Protein AF-A0A7C2V3N0-F1 (afdb_monomer)

Sequence (203 aa):
MISRYAIVIVVLAVAFAMTYAVQPQPVLYSVNMTVYPDGSVLVSQVWYVVSQRAFLTLNGSTSSSLVVVYGYNGTKPAQPLPFNYTTGGVSVDSEGYIKVGVLYSSNAMTSKYGEVWSVYWDFSAPVRVTLPSSAQLTSWSSTPVSISTVNGSVVVSMPAGANSLNYTIPQAPGYVIGTVYPAATAFVNGRAVSKGASFNLTL

pLDDT: mean 86.04, std 15.18, range [46.0, 98.56]

Mean predicted aligned error: 11.38 Å

Solvent-accessible surface area (backbone atoms only — not comparable to full-atom values): 11510 Å² total; per-residue (Å²): 131,85,53,75,66,58,57,53,52,52,53,50,51,52,58,57,62,66,71,74,77,74,75,71,74,63,41,67,64,40,37,40,37,40,37,43,89,88,45,42,29,44,37,41,37,34,30,40,35,85,45,58,63,46,73,47,79,34,80,51,43,46,93,84,38,55,76,49,46,27,29,50,47,100,92,52,77,75,38,82,40,61,67,49,82,48,82,46,29,36,43,34,42,35,87,82,31,48,33,37,38,38,39,33,35,25,62,72,33,36,52,74,59,92,72,40,35,38,40,49,52,61,39,92,26,43,34,37,38,33,44,27,69,67,35,44,82,74,49,62,75,62,83,59,79,43,77,49,74,55,94,62,15,39,35,39,31,35,62,53,40,77,43,37,42,30,31,34,63,79,75,75,85,68,74,55,81,49,70,53,79,67,97,58,88,44,64,61,96,87,38,78,52,60,87,69,47,72,55,84,53,86,122

Radius of gyration: 28.33 Å; Cα contacts (8 Å, |Δi|>4): 425; chains: 1; bounding box: 84×52×86 Å

Structure (mmCIF, N/CA/C/O backbone):
data_AF-A0A7C2V3N0-F1
#
_entry.id   AF-A0A7C2V3N0-F1
#
loop_
_atom_site.group_PDB
_atom_site.id
_atom_site.type_symbol
_atom_site.label_atom_id
_atom_site.label_alt_id
_atom_site.label_comp_id
_atom_site.label_asym_id
_atom_site.label_entity_id
_atom_site.label_seq_id
_atom_site.pdbx_PDB_ins_code
_atom_site.Cartn_x
_atom_site.Cartn_y
_atom_site.Cartn_z
_atom_site.occupancy
_atom_site.B_iso_or_equiv
_atom_site.auth_seq_id
_atom_site.auth_comp_id
_atom_site.auth_asym_id
_atom_site.auth_atom_id
_atom_site.pdbx_PDB_model_num
ATOM 1 N N . MET A 1 1 ? 31.586 -34.225 -45.665 1.00 57.00 1 MET A N 1
ATOM 2 C CA . MET A 1 1 ? 32.491 -33.219 -45.068 1.00 57.00 1 MET A CA 1
ATOM 3 C C . MET A 1 1 ? 31.677 -31.971 -44.779 1.00 57.00 1 MET A C 1
ATOM 5 O O . MET A 1 1 ? 31.269 -31.304 -45.719 1.00 57.00 1 MET A O 1
ATOM 9 N N . ILE A 1 2 ? 31.370 -31.688 -43.512 1.00 56.81 2 ILE A N 1
ATOM 10 C CA . ILE A 1 2 ? 30.745 -30.410 -43.150 1.00 56.81 2 ILE A CA 1
ATOM 11 C C . ILE A 1 2 ? 31.807 -29.328 -43.371 1.00 56.81 2 ILE A C 1
ATOM 13 O O . ILE A 1 2 ? 32.902 -29.404 -42.815 1.00 56.81 2 ILE A O 1
ATOM 17 N N . SER A 1 3 ? 31.508 -28.375 -44.253 1.00 71.69 3 SER A N 1
ATOM 18 C CA . SER A 1 3 ? 32.374 -27.232 -44.543 1.00 71.69 3 SER A CA 1
ATOM 19 C C . SER A 1 3 ? 32.689 -26.483 -43.245 1.00 71.69 3 SER A C 1
ATOM 21 O O . SER A 1 3 ? 31.781 -26.200 -42.465 1.00 71.69 3 SER A O 1
ATOM 23 N N . ARG A 1 4 ? 33.962 -26.135 -43.007 1.00 71.00 4 ARG A N 1
ATOM 24 C CA . ARG A 1 4 ? 34.394 -25.372 -41.815 1.00 71.00 4 ARG A CA 1
ATOM 25 C C . ARG A 1 4 ? 33.598 -24.069 -41.643 1.00 71.00 4 ARG A C 1
ATOM 27 O O . ARG A 1 4 ? 33.367 -23.635 -40.521 1.00 71.00 4 ARG A O 1
ATOM 34 N N . TYR A 1 5 ? 33.103 -23.508 -42.745 1.00 76.06 5 TYR A N 1
ATOM 35 C CA . TYR A 1 5 ? 32.249 -22.322 -42.763 1.00 76.06 5 TYR A CA 1
ATOM 36 C C . TYR A 1 5 ? 30.833 -22.578 -42.221 1.00 76.06 5 TYR A C 1
ATOM 38 O O . TYR A 1 5 ? 30.257 -21.694 -41.596 1.00 76.06 5 TYR A O 1
ATOM 46 N N . ALA A 1 6 ? 30.284 -23.788 -42.383 1.00 78.00 6 ALA A N 1
ATOM 47 C CA . ALA A 1 6 ? 28.955 -24.133 -41.875 1.00 78.00 6 ALA A CA 1
ATOM 48 C C . ALA A 1 6 ? 28.922 -24.181 -40.338 1.00 78.00 6 ALA A C 1
ATOM 50 O O . ALA A 1 6 ? 27.958 -23.730 -39.729 1.00 78.00 6 ALA A O 1
ATOM 51 N N . ILE A 1 7 ? 30.002 -24.655 -39.706 1.00 80.62 7 ILE A N 1
ATOM 52 C CA . ILE A 1 7 ? 30.128 -24.667 -38.240 1.00 80.62 7 ILE A CA 1
ATOM 53 C C . ILE A 1 7 ? 30.219 -23.235 -37.702 1.00 80.62 7 ILE A C 1
ATOM 55 O O . ILE A 1 7 ? 29.537 -22.904 -36.738 1.00 80.62 7 ILE A O 1
ATOM 59 N N . VAL A 1 8 ? 31.001 -22.367 -38.353 1.00 83.88 8 VAL A N 1
ATOM 60 C CA . VAL A 1 8 ? 31.133 -20.958 -37.945 1.00 83.88 8 VAL A CA 1
ATOM 61 C C . VAL A 1 8 ? 29.793 -20.227 -38.040 1.00 83.88 8 VAL A C 1
ATOM 63 O O . VAL A 1 8 ? 29.437 -19.515 -37.109 1.00 83.88 8 VAL A O 1
ATOM 66 N N . ILE A 1 9 ? 29.020 -20.443 -39.108 1.00 85.62 9 ILE A N 1
ATOM 67 C CA . ILE A 1 9 ? 27.702 -19.811 -39.284 1.00 85.62 9 ILE A CA 1
ATOM 68 C C . ILE A 1 9 ? 26.704 -20.290 -38.224 1.00 85.62 9 ILE A C 1
ATOM 70 O O . ILE A 1 9 ? 25.975 -19.472 -37.670 1.00 85.62 9 ILE A O 1
ATOM 74 N N . VAL A 1 10 ? 26.691 -21.586 -37.895 1.00 85.75 10 VAL A N 1
ATOM 75 C CA . VAL A 1 10 ? 25.813 -22.127 -36.842 1.00 85.75 10 VAL A CA 1
ATOM 76 C C . VAL A 1 10 ? 26.192 -21.567 -35.471 1.00 85.75 10 VAL A C 1
ATOM 78 O O . VAL A 1 10 ? 25.312 -21.146 -34.726 1.00 85.75 10 VAL A O 1
ATOM 81 N N . VAL A 1 11 ? 27.486 -21.485 -35.149 1.00 84.88 11 VAL A N 1
ATOM 82 C CA . VAL A 1 11 ? 27.953 -20.885 -33.888 1.00 84.88 11 VAL A CA 1
ATOM 83 C C . VAL A 1 11 ? 27.604 -19.396 -33.824 1.00 84.88 11 VAL A C 1
ATOM 85 O O . VAL A 1 11 ? 27.146 -18.933 -32.781 1.00 84.88 11 VAL A O 1
ATOM 88 N N . LEU A 1 12 ? 27.740 -18.655 -34.931 1.00 81.94 12 LEU A N 1
ATOM 89 C CA . LEU A 1 12 ? 27.354 -17.242 -34.989 1.00 81.94 12 LEU A CA 1
ATOM 90 C C . LEU A 1 12 ? 25.840 -17.058 -34.820 1.00 81.94 12 LEU A C 1
ATOM 92 O O . LEU A 1 12 ? 25.423 -16.180 -34.075 1.00 81.94 12 LEU A O 1
ATOM 96 N N . ALA A 1 13 ? 25.020 -17.895 -35.461 1.00 79.94 13 ALA A N 1
ATOM 97 C CA . ALA A 1 13 ? 23.563 -17.840 -35.353 1.00 79.94 13 ALA A CA 1
ATOM 98 C C . ALA A 1 13 ? 23.074 -18.182 -33.936 1.00 79.94 13 ALA A C 1
ATOM 100 O O . ALA A 1 13 ? 22.171 -17.524 -33.425 1.00 79.94 13 ALA A O 1
ATOM 101 N N . VAL A 1 14 ? 23.701 -19.162 -33.275 1.00 77.94 14 VAL A N 1
ATOM 102 C CA . VAL A 1 14 ? 23.407 -19.510 -31.876 1.00 77.94 14 VAL A CA 1
ATOM 103 C C . VAL A 1 14 ? 23.848 -18.388 -30.931 1.00 77.94 14 VAL A C 1
ATOM 105 O O . VAL A 1 14 ? 23.077 -18.003 -30.056 1.00 77.94 14 VAL A O 1
ATOM 108 N N . ALA A 1 15 ? 25.033 -17.805 -31.132 1.00 75.25 15 ALA A N 1
ATOM 109 C CA . ALA A 1 15 ? 25.502 -16.672 -30.333 1.00 75.25 15 ALA A CA 1
ATOM 110 C C . ALA A 1 15 ? 24.606 -15.433 -30.506 1.00 75.25 15 ALA A C 1
ATOM 112 O O . ALA A 1 15 ? 24.306 -14.753 -29.528 1.00 75.25 15 ALA A O 1
ATOM 113 N N . PHE A 1 16 ? 24.131 -15.173 -31.728 1.00 67.50 16 PHE A N 1
ATOM 114 C CA . PHE A 1 16 ? 23.209 -14.076 -32.018 1.00 67.50 16 PHE A CA 1
ATOM 115 C C . PHE A 1 16 ? 21.814 -14.343 -31.438 1.00 67.50 16 PHE A C 1
ATOM 117 O O . PHE A 1 16 ? 21.195 -13.432 -30.913 1.00 67.50 16 PHE A O 1
ATOM 124 N N . ALA A 1 17 ? 21.326 -15.588 -31.436 1.00 63.88 17 ALA A N 1
ATOM 125 C CA . ALA A 1 17 ? 20.049 -15.935 -30.807 1.00 63.88 17 ALA A CA 1
ATOM 126 C C . ALA A 1 17 ? 20.066 -15.775 -29.273 1.00 63.88 17 ALA A C 1
ATOM 128 O O . ALA A 1 17 ? 19.039 -15.446 -28.681 1.00 63.88 17 ALA A O 1
ATOM 129 N N . MET A 1 18 ? 21.223 -15.960 -28.624 1.00 59.50 18 MET A N 1
ATOM 130 C CA . MET A 1 18 ? 21.358 -15.802 -27.169 1.00 59.50 18 MET A CA 1
ATOM 131 C C . MET A 1 18 ? 21.350 -14.337 -26.697 1.00 59.50 18 MET A C 1
ATOM 133 O O . MET A 1 18 ? 21.086 -14.094 -25.520 1.00 59.50 18 MET A O 1
ATOM 137 N N . THR A 1 19 ? 21.593 -13.349 -27.568 1.00 53.28 19 THR A N 1
ATOM 138 C CA . THR A 1 19 ? 21.630 -11.926 -27.170 1.00 53.28 19 THR A CA 1
ATOM 139 C C . THR A 1 19 ? 20.262 -11.233 -27.174 1.00 53.28 19 THR A C 1
ATOM 141 O O . THR A 1 19 ? 20.147 -10.137 -26.629 1.00 53.28 19 THR A O 1
ATOM 144 N N . TYR A 1 20 ? 19.206 -11.853 -27.718 1.00 52.81 20 TYR A N 1
ATOM 145 C CA . TYR A 1 20 ? 17.882 -11.218 -27.863 1.00 52.81 20 TYR A CA 1
ATOM 146 C C . TYR A 1 20 ? 16.905 -11.418 -26.693 1.00 52.81 20 TYR A C 1
ATOM 148 O O . TYR A 1 20 ? 15.808 -10.863 -26.729 1.00 52.81 20 TYR A O 1
ATOM 156 N N . ALA A 1 21 ? 17.250 -12.184 -25.655 1.00 53.50 21 ALA A N 1
ATOM 157 C CA . ALA A 1 21 ? 16.238 -12.712 -24.730 1.00 53.50 21 ALA A CA 1
ATOM 158 C C . ALA A 1 21 ? 16.212 -12.107 -23.313 1.00 53.50 21 ALA A C 1
ATOM 160 O O . ALA A 1 21 ? 15.561 -12.674 -22.438 1.00 53.50 21 ALA A O 1
ATOM 161 N N . VAL A 1 22 ? 16.861 -10.967 -23.052 1.00 58.44 22 VAL A N 1
ATOM 162 C CA . VAL A 1 22 ? 16.760 -10.306 -21.735 1.00 58.44 22 VAL A CA 1
ATOM 163 C C . VAL A 1 22 ? 16.181 -8.907 -21.900 1.00 58.44 22 VAL A C 1
ATOM 165 O O . VAL A 1 22 ? 16.907 -7.927 -22.046 1.00 58.44 22 VAL A O 1
ATOM 168 N N . GLN A 1 23 ? 14.849 -8.804 -21.882 1.00 64.56 23 GLN A N 1
ATOM 169 C CA . GLN A 1 23 ? 14.214 -7.508 -21.650 1.00 64.56 23 GLN A CA 1
ATOM 170 C C . GLN A 1 23 ? 14.505 -7.072 -20.205 1.00 64.56 23 GLN A C 1
ATOM 172 O O . GLN A 1 23 ? 14.320 -7.885 -19.291 1.00 64.56 23 GLN A O 1
ATOM 177 N N . PRO A 1 24 ? 14.960 -5.826 -19.973 1.00 75.75 24 PRO A N 1
ATOM 178 C CA . PRO A 1 24 ? 15.163 -5.317 -18.623 1.00 75.75 24 PRO A CA 1
ATOM 179 C C . PRO A 1 24 ? 13.863 -5.425 -17.825 1.00 75.75 24 PRO A C 1
ATOM 181 O O . PRO A 1 24 ? 12.825 -4.915 -18.249 1.00 75.75 24 PRO A O 1
ATOM 184 N N . GLN A 1 25 ? 13.919 -6.109 -16.685 1.00 86.12 25 GLN A N 1
ATOM 185 C CA . GLN A 1 25 ? 12.754 -6.285 -15.827 1.00 86.12 25 GLN A CA 1
ATOM 186 C C . GLN A 1 25 ? 12.386 -4.955 -15.153 1.00 86.12 25 GLN A C 1
ATOM 188 O O . GLN A 1 25 ? 13.287 -4.225 -14.724 1.00 86.12 25 GLN A O 1
ATOM 193 N N . PRO A 1 26 ? 11.088 -4.632 -15.029 1.00 93.75 26 PRO A N 1
ATOM 194 C CA . PRO A 1 26 ? 10.642 -3.492 -14.241 1.00 93.75 26 PRO A CA 1
ATOM 195 C C . PRO A 1 26 ? 11.095 -3.611 -12.787 1.00 93.75 26 PRO A C 1
ATOM 197 O O . PRO A 1 26 ? 11.032 -4.687 -12.191 1.00 93.75 26 PRO A O 1
ATOM 200 N N . VAL A 1 27 ? 11.517 -2.495 -12.197 1.00 95.50 27 VAL A N 1
ATOM 201 C CA . VAL A 1 27 ? 11.976 -2.455 -10.802 1.00 95.50 27 VAL A CA 1
ATOM 202 C C . VAL A 1 27 ? 10.984 -1.658 -9.970 1.00 95.50 27 VAL A C 1
ATOM 204 O O . VAL A 1 27 ? 10.795 -0.463 -10.204 1.00 95.50 27 VAL A O 1
ATOM 207 N N . LEU A 1 28 ? 10.364 -2.309 -8.983 1.00 96.94 28 LEU A N 1
ATOM 208 C CA . LEU A 1 28 ? 9.522 -1.633 -8.000 1.00 96.94 28 LEU A CA 1
ATOM 209 C C . LEU A 1 28 ? 10.408 -0.781 -7.092 1.00 96.94 28 LEU A C 1
ATOM 211 O O . LEU A 1 28 ? 11.278 -1.303 -6.398 1.00 96.94 28 LEU A O 1
ATOM 215 N N . TYR A 1 29 ? 10.192 0.528 -7.106 1.00 94.94 29 TYR A N 1
ATOM 216 C CA . TYR A 1 29 ? 11.023 1.481 -6.379 1.00 94.94 29 TYR A CA 1
ATOM 217 C C . TYR A 1 29 ? 10.450 1.838 -5.007 1.00 94.94 29 TYR A C 1
ATOM 219 O O . TYR A 1 29 ? 11.180 1.877 -4.020 1.00 94.94 29 TYR A O 1
ATOM 227 N N . SER A 1 30 ? 9.148 2.112 -4.933 1.00 95.19 30 SER A N 1
ATOM 228 C CA . SER A 1 30 ? 8.502 2.523 -3.684 1.00 95.19 30 SER A CA 1
ATOM 229 C C . SER A 1 30 ? 7.034 2.136 -3.651 1.00 95.19 30 SER A C 1
ATOM 231 O O . SER A 1 30 ? 6.357 2.216 -4.682 1.00 95.19 30 SER A O 1
ATOM 233 N N . VAL A 1 31 ? 6.537 1.821 -2.455 1.00 98.25 31 VAL A N 1
ATOM 234 C CA . VAL A 1 31 ? 5.122 1.535 -2.207 1.00 98.25 31 VAL A CA 1
ATOM 235 C C . VAL A 1 31 ? 4.610 2.380 -1.049 1.00 98.25 31 VAL A C 1
ATOM 237 O O . VAL A 1 31 ? 5.168 2.354 0.047 1.00 98.25 31 VAL A O 1
ATOM 240 N N . ASN A 1 32 ? 3.505 3.081 -1.280 1.00 98.19 32 ASN A N 1
ATOM 241 C CA . ASN A 1 32 ? 2.727 3.728 -0.233 1.00 98.19 32 ASN A CA 1
ATOM 242 C C . ASN A 1 32 ? 1.353 3.064 -0.160 1.00 98.19 32 ASN A C 1
ATOM 244 O O . ASN A 1 32 ? 0.671 2.947 -1.176 1.00 98.19 32 ASN A O 1
ATOM 248 N N . MET A 1 33 ? 0.945 2.653 1.033 1.00 98.44 33 MET A N 1
ATOM 249 C CA . MET A 1 33 ? -0.373 2.091 1.304 1.00 98.44 33 MET A CA 1
ATOM 250 C C . MET A 1 33 ? -1.129 3.025 2.241 1.00 98.44 33 MET A C 1
ATOM 252 O O . MET A 1 33 ? -0.610 3.395 3.293 1.00 98.44 33 MET A O 1
ATOM 256 N N . THR A 1 34 ? -2.359 3.372 1.890 1.00 98.31 34 THR A N 1
ATOM 257 C CA . THR A 1 34 ? -3.285 4.088 2.769 1.00 98.31 34 THR A CA 1
ATOM 258 C C . THR A 1 34 ? -4.451 3.169 3.065 1.00 98.31 34 THR A C 1
ATOM 260 O O . THR A 1 34 ? -5.160 2.762 2.148 1.00 98.31 34 THR A O 1
ATOM 263 N N . VAL A 1 35 ? -4.627 2.826 4.334 1.00 98.06 35 VAL A N 1
ATOM 264 C CA . VAL A 1 35 ? -5.703 1.955 4.801 1.00 98.06 35 VAL A CA 1
ATOM 265 C C . VAL A 1 35 ? -6.844 2.825 5.317 1.00 98.06 35 VAL A C 1
ATOM 267 O O . VAL A 1 35 ? -6.616 3.754 6.094 1.00 98.06 35 VAL A O 1
ATOM 270 N N . TYR A 1 36 ? -8.067 2.531 4.887 1.00 96.62 36 TYR A N 1
ATOM 271 C CA . TYR A 1 36 ? -9.275 3.262 5.262 1.00 96.62 36 TYR A CA 1
ATOM 272 C C . TYR A 1 36 ? -10.076 2.529 6.354 1.00 96.62 36 TYR A C 1
ATOM 274 O O . TYR A 1 36 ? -9.887 1.329 6.568 1.00 96.62 36 TYR A O 1
ATOM 282 N N . PRO A 1 37 ? -10.972 3.234 7.080 1.00 94.19 37 PRO A N 1
ATOM 283 C CA . PRO A 1 37 ? -11.750 2.641 8.174 1.00 94.19 37 PRO A CA 1
ATOM 284 C C . PRO A 1 37 ? -12.652 1.465 7.775 1.00 94.19 37 PRO A C 1
ATOM 286 O O . PRO A 1 37 ? -13.012 0.656 8.628 1.00 94.19 37 PRO A O 1
ATOM 289 N N . ASP A 1 38 ? -13.033 1.384 6.501 1.00 92.94 38 ASP A N 1
ATOM 290 C CA . ASP A 1 38 ? -13.854 0.310 5.933 1.00 92.94 38 ASP A CA 1
ATOM 291 C C . ASP A 1 38 ? -13.039 -0.935 5.540 1.00 92.94 38 ASP A C 1
ATOM 293 O O . ASP A 1 38 ? -13.610 -1.929 5.093 1.00 92.94 38 ASP A O 1
ATOM 297 N N . GLY A 1 39 ? -11.716 -0.898 5.725 1.00 92.75 39 GLY A N 1
ATOM 298 C CA . GLY A 1 39 ? -10.794 -1.952 5.313 1.00 92.75 39 GLY A CA 1
ATOM 299 C C . GLY A 1 39 ? -10.305 -1.807 3.874 1.00 92.75 39 GLY A C 1
ATOM 300 O O . GLY A 1 39 ? -9.416 -2.543 3.463 1.00 92.75 39 GLY A O 1
ATOM 301 N N . SER A 1 40 ? -10.807 -0.849 3.095 1.00 96.19 40 SER A N 1
ATOM 302 C CA . SER A 1 40 ? -10.246 -0.620 1.766 1.00 96.19 40 SER A CA 1
ATOM 303 C C . SER A 1 40 ? -8.820 -0.069 1.864 1.00 96.19 40 SER A C 1
ATOM 305 O O . SER A 1 40 ? -8.473 0.697 2.768 1.00 96.19 40 SER A O 1
ATOM 307 N N . VAL A 1 41 ? -7.963 -0.476 0.932 1.00 97.94 41 VAL A N 1
ATOM 308 C CA . VAL A 1 41 ? -6.567 -0.039 0.858 1.00 97.94 41 VAL A CA 1
ATOM 309 C C . VAL A 1 41 ? -6.318 0.613 -0.485 1.00 97.94 41 VAL A C 1
ATOM 311 O O . VAL A 1 41 ? -6.568 0.017 -1.530 1.00 97.94 41 VAL A O 1
ATOM 314 N N . LEU A 1 42 ? -5.774 1.824 -0.468 1.00 98.19 42 LEU A N 1
ATOM 315 C CA . LEU A 1 42 ? -5.236 2.477 -1.652 1.00 98.19 42 LEU A CA 1
ATOM 316 C C . LEU A 1 42 ? -3.727 2.256 -1.699 1.00 98.19 42 LEU A C 1
ATOM 318 O O . LEU A 1 42 ? -3.004 2.670 -0.792 1.00 98.19 42 LEU A O 1
ATOM 322 N N . VAL A 1 43 ? -3.250 1.616 -2.759 1.00 98.12 43 VAL A N 1
ATOM 323 C CA . VAL A 1 43 ? -1.836 1.306 -2.961 1.00 98.12 43 VAL A CA 1
ATOM 324 C C . VAL A 1 43 ? -1.291 2.156 -4.100 1.00 98.12 43 VAL A C 1
ATOM 326 O O . VAL A 1 43 ? -1.776 2.091 -5.226 1.00 98.12 43 VAL A O 1
ATOM 329 N N . SER A 1 44 ? -0.260 2.943 -3.808 1.00 97.75 44 SER A N 1
ATOM 330 C CA . SER A 1 44 ? 0.488 3.744 -4.773 1.00 97.75 44 SER A CA 1
ATOM 331 C C . SER A 1 44 ? 1.880 3.154 -4.943 1.00 97.75 44 SER A C 1
ATOM 333 O O . SER A 1 44 ? 2.708 3.217 -4.033 1.00 97.75 44 SER A O 1
ATOM 335 N N . GLN A 1 45 ? 2.150 2.619 -6.124 1.00 97.38 45 GLN A N 1
ATOM 336 C CA . GLN A 1 45 ? 3.440 2.069 -6.509 1.00 97.38 45 GLN A CA 1
ATOM 337 C C . GLN A 1 45 ? 4.146 2.979 -7.505 1.00 97.38 45 GLN A C 1
ATOM 339 O O . GLN A 1 45 ? 3.515 3.641 -8.330 1.00 97.38 45 GLN A O 1
ATOM 344 N N . VAL A 1 46 ? 5.472 2.959 -7.459 1.00 96.31 46 VAL A N 1
ATOM 345 C CA . VAL A 1 46 ? 6.327 3.606 -8.451 1.00 96.31 46 VAL A CA 1
ATOM 346 C C . VAL A 1 46 ? 7.308 2.579 -8.986 1.00 96.31 46 VAL A C 1
ATOM 348 O O . VAL A 1 46 ? 8.009 1.928 -8.211 1.00 96.31 46 VAL A O 1
ATOM 351 N N . TRP A 1 47 ? 7.379 2.480 -10.305 1.00 96.62 47 TRP A N 1
ATOM 352 C CA . TRP A 1 47 ? 8.201 1.532 -11.039 1.00 96.62 47 TRP A CA 1
ATOM 353 C C . TRP A 1 47 ? 9.201 2.260 -11.925 1.00 96.62 47 TRP A C 1
ATOM 355 O O . TRP A 1 47 ? 8.862 3.265 -12.555 1.00 96.62 47 TRP A O 1
ATOM 365 N N . TYR A 1 48 ? 10.413 1.721 -12.015 1.00 95.56 48 TYR A N 1
ATOM 366 C CA . TYR A 1 48 ? 11.333 2.041 -13.097 1.00 95.56 48 TYR A CA 1
ATOM 367 C C . TYR A 1 48 ? 11.151 1.044 -14.234 1.00 95.56 48 TYR A C 1
ATOM 369 O O . TYR A 1 48 ? 11.211 -0.168 -14.020 1.00 95.56 48 TYR A O 1
ATOM 377 N N . VAL A 1 49 ? 10.924 1.568 -15.435 1.00 93.69 49 VAL A N 1
ATOM 378 C CA . VAL A 1 49 ? 10.644 0.792 -16.644 1.00 93.69 49 VAL A CA 1
ATOM 379 C C . VAL A 1 49 ? 11.594 1.250 -17.745 1.00 93.69 49 VAL A C 1
ATOM 381 O O . VAL A 1 49 ? 11.716 2.441 -17.999 1.00 93.69 49 VAL A O 1
ATOM 384 N N . VAL A 1 50 ? 12.290 0.314 -18.391 1.00 89.69 50 VAL A N 1
ATOM 385 C CA . VAL A 1 50 ? 13.245 0.626 -19.477 1.00 89.69 50 VAL A CA 1
ATOM 386 C C . VAL A 1 50 ? 12.698 0.204 -20.845 1.00 89.69 50 VAL A C 1
ATOM 388 O O . VAL A 1 50 ? 13.131 0.702 -21.880 1.00 89.69 50 VAL A O 1
ATOM 391 N N . SER A 1 51 ? 11.727 -0.707 -20.867 1.00 89.44 51 SER A N 1
ATOM 392 C CA . SER A 1 51 ? 11.071 -1.190 -22.078 1.00 89.44 51 SER A CA 1
ATOM 393 C C . SER A 1 51 ? 9.862 -0.329 -22.464 1.00 89.44 51 SER A C 1
ATOM 395 O O . SER A 1 51 ? 9.224 0.305 -21.625 1.00 89.44 51 SER A O 1
ATOM 397 N N . GLN A 1 52 ? 9.503 -0.342 -23.753 1.00 90.06 52 GLN A N 1
ATOM 398 C CA . GLN A 1 52 ? 8.250 0.266 -24.226 1.00 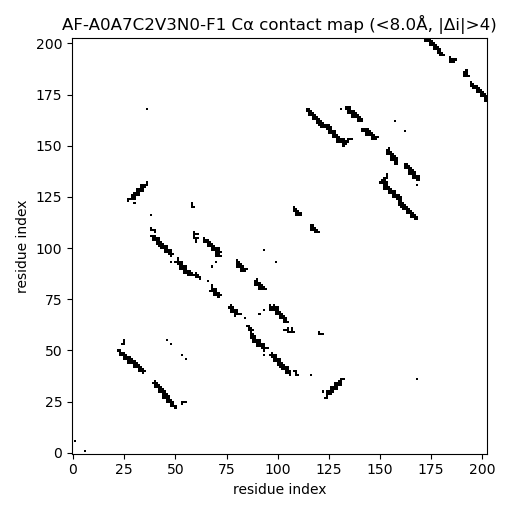90.06 52 GLN A CA 1
ATOM 399 C C . GLN A 1 52 ? 7.021 -0.443 -23.655 1.00 90.06 52 GLN A C 1
ATOM 401 O O . GLN A 1 52 ? 6.012 0.188 -23.394 1.00 90.06 52 GLN A O 1
ATOM 406 N N . ARG A 1 53 ? 7.105 -1.755 -23.420 1.00 92.00 53 ARG A N 1
ATOM 407 C CA . ARG A 1 53 ? 6.043 -2.528 -22.775 1.00 92.00 53 ARG A CA 1
ATOM 408 C C . ARG A 1 53 ? 6.583 -3.256 -21.567 1.00 92.00 53 ARG A C 1
ATOM 410 O O . ARG A 1 53 ? 7.647 -3.872 -21.644 1.00 92.00 53 ARG A O 1
ATOM 417 N N . ALA A 1 54 ? 5.846 -3.192 -20.470 1.00 92.94 54 ALA A N 1
ATOM 418 C CA . ALA A 1 54 ? 6.231 -3.812 -19.214 1.00 92.94 54 ALA A CA 1
ATOM 419 C C . ALA A 1 54 ? 5.023 -4.400 -18.498 1.00 92.94 54 ALA A C 1
ATOM 421 O O . ALA A 1 54 ? 3.930 -3.839 -18.542 1.00 92.94 54 ALA A O 1
ATOM 422 N N . PHE A 1 55 ? 5.244 -5.517 -17.812 1.00 94.38 55 PHE A N 1
ATOM 423 C CA . PHE A 1 55 ? 4.275 -6.080 -16.886 1.00 94.38 55 PHE A CA 1
ATOM 424 C C . PHE A 1 55 ? 4.636 -5.657 -15.461 1.00 94.38 55 PHE A C 1
ATOM 426 O O . PHE A 1 55 ? 5.759 -5.891 -15.016 1.00 94.38 55 PHE A O 1
ATOM 433 N N . LEU A 1 56 ? 3.699 -5.021 -14.758 1.00 95.75 56 LEU A N 1
ATOM 434 C CA . LEU A 1 56 ? 3.874 -4.545 -13.387 1.00 95.75 56 LEU A CA 1
ATOM 435 C C . LEU A 1 56 ? 2.981 -5.360 -12.451 1.00 95.75 56 LEU A C 1
ATOM 437 O O . LEU A 1 56 ? 1.760 -5.391 -12.622 1.00 95.75 56 LEU A O 1
ATOM 441 N N . THR A 1 57 ? 3.586 -6.002 -11.455 1.00 95.44 57 THR A N 1
ATOM 442 C CA . THR A 1 57 ? 2.870 -6.856 -10.504 1.00 95.44 57 THR A CA 1
ATOM 443 C C . THR A 1 57 ? 2.138 -6.021 -9.455 1.00 95.44 57 THR A C 1
ATOM 445 O O . THR A 1 57 ? 2.745 -5.244 -8.718 1.00 95.44 57 THR A O 1
ATOM 448 N N . LEU A 1 58 ? 0.827 -6.217 -9.330 1.00 95.44 58 LEU A N 1
ATOM 449 C CA . LEU A 1 58 ? -0.026 -5.496 -8.384 1.00 95.44 58 LEU A CA 1
ATOM 450 C C . LEU A 1 58 ? -0.495 -6.439 -7.273 1.00 95.44 58 LEU A C 1
ATOM 452 O O . LEU A 1 58 ? -1.625 -6.939 -7.303 1.00 95.44 58 LEU A O 1
ATOM 456 N N . ASN A 1 59 ? 0.379 -6.701 -6.296 1.00 93.19 59 ASN A N 1
ATOM 457 C CA . ASN A 1 59 ? 0.068 -7.597 -5.180 1.00 93.19 59 ASN A CA 1
ATOM 458 C C . ASN A 1 59 ? -1.148 -7.101 -4.389 1.00 93.19 59 ASN A C 1
ATOM 460 O O . ASN A 1 59 ? -1.254 -5.927 -4.035 1.00 93.19 59 ASN A O 1
ATOM 464 N N . GLY A 1 60 ? -2.097 -8.007 -4.154 1.00 91.44 60 GLY A N 1
ATOM 465 C CA . GLY A 1 60 ? -3.383 -7.686 -3.539 1.00 91.44 60 GLY A CA 1
ATOM 466 C C . GLY A 1 60 ? -4.417 -7.073 -4.488 1.00 91.44 60 GLY A C 1
ATOM 467 O O . GLY A 1 60 ? -5.536 -6.819 -4.051 1.00 91.44 60 GLY A O 1
ATOM 468 N N . SER A 1 61 ? -4.110 -6.840 -5.769 1.00 93.69 61 SER A N 1
ATOM 469 C CA . SER A 1 61 ? -5.138 -6.423 -6.732 1.00 93.69 61 SER A CA 1
ATOM 470 C C . SER A 1 61 ? -6.116 -7.561 -7.043 1.00 93.69 61 SER A C 1
ATOM 472 O O . SER A 1 61 ? -5.765 -8.741 -7.036 1.00 93.69 61 SER A O 1
ATOM 474 N N . THR A 1 62 ? -7.359 -7.190 -7.327 1.00 90.81 62 THR A N 1
ATOM 475 C CA . THR A 1 62 ? -8.472 -8.097 -7.633 1.00 90.81 62 THR A CA 1
ATOM 476 C C . THR A 1 62 ? -9.229 -7.584 -8.855 1.00 90.81 62 THR A C 1
ATOM 478 O O . THR A 1 62 ? -9.093 -6.425 -9.228 1.00 90.81 62 THR A O 1
ATOM 481 N N . SER A 1 63 ? -10.102 -8.396 -9.451 1.00 87.44 63 SER A N 1
ATOM 482 C CA . SER A 1 63 ? -10.956 -7.965 -10.574 1.00 87.44 63 SER A CA 1
ATOM 483 C C . SER A 1 63 ? -11.812 -6.722 -10.291 1.00 87.44 63 SER A C 1
ATOM 485 O O . SER A 1 63 ? -12.227 -6.054 -11.230 1.00 87.44 63 SER A O 1
ATOM 487 N N . SER A 1 64 ? -12.090 -6.416 -9.020 1.00 87.12 64 SER A N 1
ATOM 488 C CA . SER A 1 64 ? -12.844 -5.229 -8.592 1.00 87.12 64 SER A CA 1
ATOM 489 C C . SER A 1 64 ? -11.959 -4.030 -8.237 1.00 87.12 64 SER A C 1
ATOM 491 O O . SER A 1 64 ? -12.469 -3.002 -7.796 1.00 87.12 64 SER A O 1
ATOM 493 N N . SER A 1 65 ? -10.640 -4.157 -8.373 1.00 91.75 65 SER A N 1
ATOM 494 C CA . SER A 1 65 ? -9.707 -3.068 -8.113 1.00 91.75 65 SER A CA 1
ATOM 495 C C . SER A 1 65 ? -9.895 -1.952 -9.136 1.00 91.75 65 SER A C 1
ATOM 497 O O . SER A 1 65 ? -9.865 -2.180 -10.343 1.00 91.75 65 SER A O 1
ATOM 499 N N . LEU A 1 66 ? -10.025 -0.722 -8.647 1.00 93.06 66 LEU A N 1
ATOM 500 C CA . LEU A 1 66 ? -9.835 0.461 -9.478 1.00 93.06 66 LEU A CA 1
ATOM 501 C C . LEU A 1 66 ? -8.339 0.599 -9.727 1.00 93.06 66 LEU A C 1
ATOM 503 O O . LEU A 1 66 ? -7.574 0.480 -8.776 1.00 93.06 66 LEU A O 1
ATOM 507 N N . VAL A 1 67 ? -7.925 0.830 -10.972 1.00 96.19 67 VAL A N 1
ATOM 508 C CA . VAL A 1 67 ? -6.510 0.925 -11.352 1.00 96.19 67 VAL A CA 1
ATOM 509 C C . VAL A 1 67 ? -6.293 2.155 -12.225 1.00 96.19 67 VAL A C 1
ATOM 511 O O . VAL A 1 67 ? -7.028 2.382 -13.184 1.00 96.19 67 VAL A O 1
ATOM 514 N N . VAL A 1 68 ? -5.266 2.935 -11.900 1.00 96.50 68 VAL A N 1
ATOM 515 C CA . VAL A 1 68 ? -4.804 4.088 -12.677 1.00 96.50 68 VAL A CA 1
ATOM 516 C C . VAL A 1 68 ? -3.307 3.939 -12.911 1.00 96.50 68 VAL A C 1
ATOM 518 O O . VAL A 1 68 ? -2.548 3.733 -11.964 1.00 96.50 68 VAL A O 1
ATOM 521 N N . VAL A 1 69 ? -2.880 4.066 -14.166 1.00 97.50 69 VAL A N 1
ATOM 522 C CA . VAL A 1 69 ? -1.474 3.974 -14.574 1.00 97.50 69 VAL A CA 1
ATOM 523 C C . VAL A 1 69 ? -1.059 5.276 -15.243 1.00 97.50 69 VAL A C 1
ATOM 525 O O . VAL A 1 69 ? -1.791 5.810 -16.078 1.00 97.50 69 VAL A O 1
ATOM 528 N N . TYR A 1 70 ? 0.098 5.809 -14.858 1.00 96.69 70 TYR A N 1
ATOM 529 C CA . TYR A 1 70 ? 0.546 7.115 -15.326 1.00 96.69 70 TYR A CA 1
ATOM 530 C C . TYR A 1 70 ? 2.069 7.238 -15.385 1.00 96.69 70 TYR A C 1
ATOM 532 O O . TYR A 1 70 ? 2.795 6.641 -14.594 1.00 96.69 70 TYR A O 1
ATOM 540 N N . GLY A 1 71 ? 2.566 8.030 -16.329 1.00 95.50 71 GLY A N 1
ATOM 541 C CA . GLY A 1 71 ? 3.982 8.318 -16.512 1.00 95.50 71 GLY A CA 1
ATOM 542 C C . GLY A 1 71 ? 4.407 9.572 -15.754 1.00 95.50 71 GLY A C 1
ATOM 543 O O . GLY A 1 71 ? 3.694 10.579 -15.745 1.00 95.50 71 GLY A O 1
ATOM 544 N N . TYR A 1 72 ? 5.593 9.532 -15.145 1.00 87.62 72 TYR A N 1
ATOM 545 C CA . TYR A 1 72 ? 6.248 10.704 -14.568 1.00 87.62 72 TYR A CA 1
ATOM 546 C C . TYR A 1 72 ? 7.365 11.201 -15.479 1.00 87.62 72 TYR A C 1
ATOM 548 O O . TYR A 1 72 ? 8.320 10.479 -15.769 1.00 87.62 72 TYR A O 1
ATOM 556 N N . ASN A 1 73 ? 7.310 12.474 -15.845 1.00 79.62 73 ASN A N 1
ATOM 557 C CA . ASN A 1 73 ? 8.425 13.176 -16.466 1.00 79.62 73 ASN A CA 1
ATOM 558 C C . ASN A 1 73 ? 8.695 14.393 -15.586 1.00 79.62 73 ASN A C 1
ATOM 560 O O . ASN A 1 73 ? 7.816 15.230 -15.477 1.00 79.62 73 ASN A O 1
ATOM 564 N N . GLY A 1 74 ? 9.835 14.438 -14.889 1.00 71.88 74 GLY A N 1
ATOM 565 C CA . GLY A 1 74 ? 10.038 15.207 -13.648 1.00 71.88 74 GLY A CA 1
ATOM 566 C C . GLY A 1 74 ? 9.502 16.647 -13.596 1.00 71.88 74 GLY A C 1
ATOM 567 O O . GLY A 1 74 ? 9.122 17.096 -12.521 1.00 71.88 74 GLY A O 1
ATOM 568 N N . THR A 1 75 ? 9.440 17.361 -14.722 1.00 72.06 75 THR A N 1
ATOM 569 C CA . THR A 1 75 ? 8.948 18.748 -14.820 1.00 72.06 75 THR A CA 1
ATOM 570 C C . THR A 1 75 ? 7.509 18.894 -15.328 1.00 72.06 75 THR A C 1
ATOM 572 O O . THR A 1 75 ? 6.976 20.002 -15.344 1.00 72.06 75 THR A O 1
ATOM 575 N N . LYS A 1 76 ? 6.869 17.808 -15.763 1.00 73.31 76 LYS A N 1
ATOM 576 C CA . LYS A 1 76 ? 5.533 17.788 -16.367 1.00 73.31 76 LYS A CA 1
ATOM 577 C C . LYS A 1 76 ? 4.513 17.118 -15.440 1.00 73.31 76 LYS A C 1
ATOM 579 O O . LYS A 1 76 ? 4.885 16.264 -14.632 1.00 73.31 76 LYS A O 1
ATOM 584 N N . PRO A 1 77 ? 3.221 17.473 -15.566 1.00 84.25 77 PRO A N 1
ATOM 585 C CA . PRO A 1 77 ? 2.162 16.753 -14.874 1.00 84.25 77 PRO A CA 1
ATOM 586 C C . PRO A 1 77 ? 2.164 15.275 -15.276 1.00 84.25 77 PRO A C 1
ATOM 588 O O . PRO A 1 77 ? 2.553 14.929 -16.394 1.00 84.25 77 PRO A O 1
ATOM 591 N N . ALA A 1 78 ? 1.706 14.421 -14.360 1.00 90.19 78 ALA A N 1
ATOM 592 C CA . ALA A 1 78 ? 1.491 13.008 -14.636 1.00 90.19 78 ALA A CA 1
ATOM 593 C C . ALA A 1 78 ? 0.569 12.837 -15.851 1.00 90.19 78 ALA A C 1
ATOM 595 O O . ALA A 1 78 ? -0.469 13.495 -15.941 1.00 90.19 78 ALA A O 1
ATOM 596 N N . GLN A 1 79 ? 0.957 11.960 -16.773 1.00 93.75 79 GLN A N 1
ATOM 597 C CA . GLN A 1 79 ? 0.179 11.652 -17.974 1.00 93.75 79 GLN A CA 1
ATOM 598 C C . GLN A 1 79 ? -0.384 10.236 -17.861 1.00 93.75 79 GLN A C 1
ATOM 600 O O . GLN A 1 79 ? 0.374 9.339 -17.487 1.00 93.75 79 GLN A O 1
ATOM 605 N N . PRO A 1 80 ? -1.676 10.011 -18.148 1.00 95.62 80 PRO A N 1
ATOM 606 C CA . PRO A 1 80 ? -2.227 8.663 -18.178 1.00 95.62 80 PRO A CA 1
ATOM 607 C C . PRO A 1 80 ? -1.526 7.850 -19.267 1.00 95.62 80 PRO A C 1
ATOM 609 O O . PRO A 1 80 ? -1.271 8.367 -20.352 1.00 95.62 80 PRO A O 1
ATOM 612 N N . LEU A 1 81 ? -1.220 6.590 -18.972 1.00 96.38 81 LEU A N 1
ATOM 613 C CA . LEU A 1 81 ? -0.599 5.679 -19.934 1.00 96.38 81 LEU A CA 1
ATOM 614 C C . LEU A 1 81 ? -1.601 4.618 -20.392 1.00 96.38 81 LEU A C 1
ATOM 616 O O . LEU A 1 81 ? -2.434 4.198 -19.584 1.00 96.38 81 LEU A O 1
ATOM 620 N N . PRO A 1 82 ? -1.521 4.136 -21.642 1.00 96.38 82 PRO A N 1
ATOM 621 C CA . PRO A 1 82 ? -2.287 2.977 -22.078 1.00 96.38 82 PRO A CA 1
ATOM 622 C C . PRO A 1 82 ? -1.882 1.731 -21.284 1.00 96.38 82 PRO A C 1
ATOM 624 O O . PRO A 1 82 ? -0.698 1.416 -21.142 1.00 96.38 82 PRO A O 1
ATOM 627 N N . PHE A 1 83 ? -2.864 0.986 -20.781 1.00 96.38 83 PHE A N 1
ATOM 628 C CA . PHE A 1 83 ? -2.608 -0.265 -20.077 1.00 96.38 83 PHE A CA 1
ATOM 629 C C . PHE A 1 83 ? -3.733 -1.276 -20.280 1.00 96.38 83 PHE A C 1
ATOM 631 O O . PHE A 1 83 ? -4.881 -0.917 -20.528 1.00 96.38 83 PHE A O 1
ATOM 638 N N . ASN A 1 84 ? -3.389 -2.549 -20.112 1.00 95.69 84 ASN A N 1
ATOM 639 C CA . ASN A 1 84 ? -4.339 -3.643 -19.980 1.00 95.69 84 ASN A CA 1
ATOM 640 C C . ASN A 1 84 ? -4.206 -4.240 -18.581 1.00 95.69 84 ASN A C 1
ATOM 642 O O . ASN A 1 84 ? -3.124 -4.687 -18.188 1.00 95.69 84 ASN A O 1
ATOM 646 N N . TYR A 1 85 ? -5.305 -4.235 -17.829 1.00 94.06 85 TYR A N 1
ATOM 647 C CA . TYR A 1 85 ? -5.359 -4.843 -16.507 1.00 94.06 85 TYR A CA 1
ATOM 648 C C . TYR A 1 85 ? -5.703 -6.329 -16.597 1.00 94.06 85 TYR A C 1
ATOM 650 O O . TYR A 1 85 ? -6.608 -6.737 -17.323 1.00 94.06 85 TYR A O 1
ATOM 658 N N . THR A 1 86 ? -4.986 -7.124 -15.813 1.00 87.88 86 THR A N 1
ATOM 659 C CA . THR A 1 86 ? -5.235 -8.548 -15.593 1.00 87.88 86 THR A CA 1
ATOM 660 C C . THR A 1 86 ? -5.153 -8.826 -14.098 1.00 87.88 86 THR A C 1
ATOM 662 O O . THR A 1 86 ? -4.492 -8.095 -13.362 1.00 87.88 86 THR A O 1
ATOM 665 N N . THR A 1 87 ? -5.801 -9.880 -13.610 1.00 79.81 87 THR A N 1
ATOM 666 C CA . THR A 1 87 ? -5.685 -10.235 -12.191 1.00 79.81 87 THR A CA 1
ATOM 667 C C . THR A 1 87 ? -4.213 -10.428 -11.813 1.00 79.81 87 THR A C 1
ATOM 669 O O . THR A 1 87 ? -3.512 -11.223 -12.432 1.00 79.81 87 THR A O 1
ATOM 672 N N . GLY A 1 88 ? -3.743 -9.675 -10.814 1.00 81.38 88 GLY A N 1
ATOM 673 C CA . GLY A 1 88 ? -2.356 -9.713 -10.346 1.00 81.38 88 GLY A CA 1
ATOM 674 C C . GLY A 1 88 ? -1.398 -8.715 -11.009 1.00 81.38 88 GLY A C 1
ATOM 675 O O . GLY A 1 88 ? -0.276 -8.576 -10.524 1.00 81.38 88 GLY A O 1
ATOM 676 N N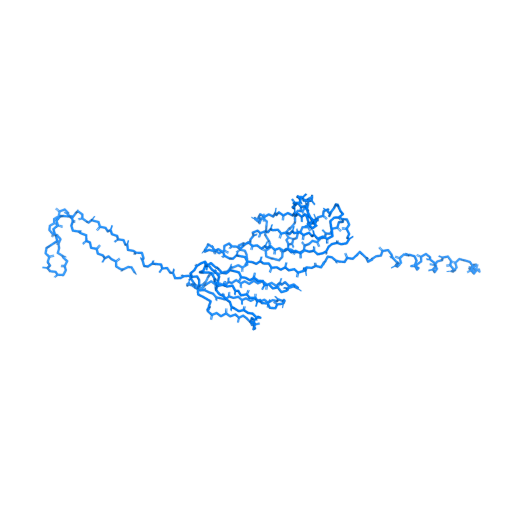 . GLY A 1 89 ? -1.798 -7.973 -12.051 1.00 93.44 89 GLY A N 1
ATOM 677 C CA . GLY A 1 89 ? -0.892 -7.000 -12.667 1.00 93.44 89 GLY A CA 1
ATOM 678 C C . GLY A 1 89 ? -1.435 -6.197 -13.848 1.00 93.44 89 GLY A C 1
ATOM 679 O O . GLY A 1 89 ? -2.529 -6.437 -14.357 1.00 93.44 89 GLY A O 1
ATOM 680 N N . VAL A 1 90 ? -0.637 -5.237 -14.311 1.00 95.62 90 VAL A N 1
ATOM 681 C CA . VAL A 1 90 ? -0.928 -4.431 -15.507 1.00 95.62 90 VAL A CA 1
ATOM 682 C C . VAL A 1 90 ? 0.159 -4.598 -16.554 1.00 95.62 90 VAL A C 1
ATOM 684 O O . VAL A 1 90 ? 1.344 -4.507 -16.247 1.00 95.62 90 VAL A O 1
ATOM 687 N N . SER A 1 91 ? -0.249 -4.788 -17.805 1.00 95.62 91 SER A N 1
ATOM 688 C CA . SER A 1 91 ? 0.628 -4.578 -18.958 1.00 95.62 91 SER A CA 1
ATOM 689 C C . SER A 1 91 ? 0.509 -3.121 -19.387 1.00 95.62 91 SER A C 1
ATOM 691 O O . SER A 1 91 ? -0.559 -2.717 -19.841 1.00 95.62 91 SER A O 1
ATOM 693 N N . VAL A 1 92 ? 1.572 -2.338 -19.229 1.00 96.00 92 VAL A N 1
ATOM 694 C CA . VAL A 1 92 ? 1.606 -0.906 -19.563 1.00 96.00 92 VAL A CA 1
ATOM 695 C C . VAL A 1 92 ? 2.421 -0.665 -20.830 1.00 96.00 92 VAL A C 1
ATOM 697 O O . VAL A 1 92 ? 3.469 -1.292 -21.017 1.00 96.00 92 VAL A O 1
ATOM 700 N N . ASP A 1 93 ? 1.950 0.247 -21.682 1.00 95.25 93 ASP A N 1
ATOM 701 C CA . ASP A 1 93 ? 2.782 0.897 -22.694 1.00 95.25 93 ASP A CA 1
ATOM 702 C C . ASP A 1 93 ? 3.397 2.153 -22.070 1.00 95.25 93 ASP A C 1
ATOM 704 O O . ASP A 1 93 ? 2.689 3.065 -21.645 1.00 95.25 93 ASP A O 1
ATOM 708 N N . SER A 1 94 ? 4.718 2.155 -21.907 1.00 92.44 94 SER A N 1
ATOM 709 C CA . SER A 1 94 ? 5.420 3.209 -21.186 1.00 92.44 94 SER A CA 1
ATOM 710 C C . SER A 1 94 ? 5.510 4.500 -21.983 1.00 92.44 94 SER A C 1
ATOM 712 O O . SER A 1 94 ? 5.847 5.511 -21.383 1.00 92.44 94 SER A O 1
ATOM 714 N N . GLU A 1 95 ? 5.264 4.490 -23.299 1.00 92.31 95 GLU A N 1
ATOM 715 C CA . GLU A 1 95 ? 5.353 5.669 -24.179 1.00 92.31 95 GLU A CA 1
ATOM 716 C C . GLU A 1 95 ? 6.654 6.492 -24.001 1.00 92.31 95 GLU A C 1
ATOM 718 O O . GLU A 1 95 ? 6.689 7.708 -24.187 1.00 92.31 95 GLU A O 1
ATOM 723 N N . GLY A 1 96 ? 7.753 5.829 -23.615 1.00 89.00 96 GLY A N 1
ATOM 724 C CA . GLY A 1 96 ? 9.055 6.462 -23.361 1.00 89.00 96 GLY A CA 1
ATOM 725 C C . GLY A 1 96 ? 9.257 7.017 -21.943 1.00 89.00 96 GLY A C 1
ATOM 726 O O . GLY A 1 96 ? 10.319 7.574 -21.655 1.00 89.00 96 GLY A O 1
ATOM 727 N N . TYR A 1 97 ? 8.292 6.854 -21.035 1.00 92.81 97 TYR A N 1
ATOM 728 C CA . TYR A 1 97 ? 8.446 7.185 -19.620 1.00 92.81 97 TYR A CA 1
ATOM 729 C C . TYR A 1 97 ? 9.267 6.119 -18.888 1.00 92.81 97 TYR A C 1
ATOM 731 O O . TYR A 1 97 ? 8.894 4.951 -18.828 1.00 92.81 97 TYR A O 1
ATOM 739 N N . ILE A 1 98 ? 10.353 6.548 -18.240 1.00 92.50 98 ILE A N 1
ATOM 740 C CA . ILE A 1 98 ? 11.211 5.654 -17.442 1.00 92.50 98 ILE A CA 1
ATOM 741 C C . ILE A 1 98 ? 10.682 5.390 -16.031 1.00 92.50 98 ILE A C 1
ATOM 743 O O . ILE A 1 98 ? 11.157 4.491 -15.341 1.00 92.50 98 ILE A O 1
ATOM 747 N N . LYS A 1 99 ? 9.732 6.209 -15.573 1.00 94.81 99 LYS A N 1
ATOM 748 C CA . LYS A 1 99 ? 9.147 6.150 -14.235 1.00 94.81 99 LYS A CA 1
ATOM 749 C C . LYS A 1 99 ? 7.632 6.095 -14.370 1.00 94.81 99 LYS A C 1
ATOM 751 O O . LYS A 1 99 ? 7.020 7.057 -14.832 1.00 94.81 99 LYS A O 1
ATOM 756 N N . VAL A 1 100 ? 7.046 4.980 -13.955 1.00 96.38 100 VAL A N 1
ATOM 757 C CA . VAL A 1 100 ? 5.612 4.696 -14.077 1.00 96.38 100 VAL A CA 1
ATOM 758 C C . VAL A 1 100 ? 5.000 4.599 -12.684 1.00 96.38 100 VAL A C 1
ATOM 760 O O . VAL A 1 100 ? 5.487 3.863 -11.829 1.00 96.38 100 VAL A O 1
ATOM 763 N N . GLY A 1 101 ? 3.947 5.368 -12.443 1.00 96.56 101 GLY A N 1
ATOM 764 C CA . GLY A 1 101 ? 3.102 5.277 -11.262 1.00 96.56 101 GLY A CA 1
ATOM 765 C C . GLY A 1 101 ? 1.921 4.352 -11.510 1.00 96.56 101 GLY A C 1
ATOM 766 O O . GLY A 1 101 ? 1.298 4.403 -12.572 1.00 96.56 101 GLY A O 1
ATOM 767 N N . VAL A 1 102 ? 1.596 3.530 -10.516 1.00 97.25 102 VAL A N 1
ATOM 768 C CA . VAL A 1 102 ? 0.359 2.746 -10.497 1.00 97.25 102 VAL A CA 1
ATOM 769 C C . VAL A 1 102 ? -0.366 3.011 -9.191 1.00 97.25 102 VAL A C 1
ATOM 771 O O . VAL A 1 102 ? 0.210 2.863 -8.116 1.00 97.25 102 VAL A O 1
ATOM 774 N 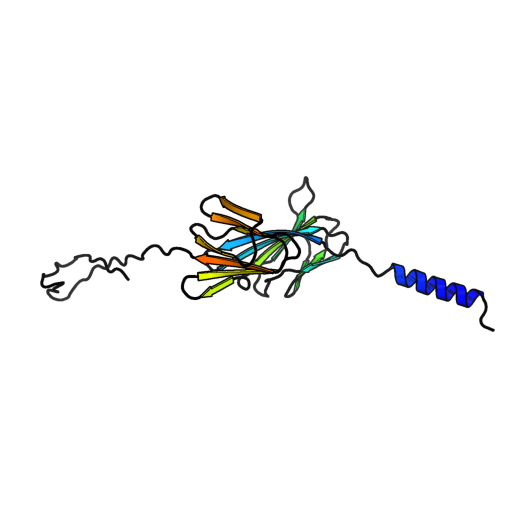N . LEU A 1 103 ? -1.630 3.401 -9.283 1.00 97.31 103 LEU A N 1
ATOM 775 C CA . LEU A 1 103 ? -2.523 3.564 -8.146 1.00 97.31 103 LEU A CA 1
ATOM 776 C C . LEU A 1 103 ? -3.632 2.524 -8.256 1.00 97.31 103 LEU A C 1
ATOM 778 O O . LEU A 1 103 ? -4.284 2.456 -9.298 1.00 97.31 103 LEU A O 1
ATOM 782 N N . TYR A 1 104 ? -3.860 1.731 -7.212 1.00 96.94 104 TYR A N 1
ATOM 783 C CA . TYR A 1 104 ? -4.976 0.792 -7.203 1.00 96.94 104 TYR A CA 1
ATOM 784 C C . TYR A 1 104 ? -5.637 0.620 -5.842 1.00 96.94 104 TYR A C 1
ATOM 786 O O . TYR A 1 104 ? -4.998 0.795 -4.805 1.00 96.94 104 TYR A O 1
ATOM 794 N N . SER A 1 105 ? -6.921 0.263 -5.850 1.00 96.25 105 SER A N 1
ATOM 795 C CA . SER A 1 105 ? -7.645 -0.130 -4.641 1.00 96.25 105 SER A CA 1
ATOM 796 C C . SER A 1 105 ? -7.560 -1.637 -4.394 1.00 96.25 105 SER A C 1
ATOM 798 O O . SER A 1 105 ? -7.538 -2.440 -5.330 1.00 96.25 105 SER A O 1
ATOM 800 N N . SER A 1 106 ? -7.542 -2.048 -3.132 1.00 95.56 106 SER A N 1
ATOM 801 C CA . SER A 1 106 ? -7.634 -3.447 -2.727 1.00 95.56 106 SER A CA 1
ATOM 802 C C . SER A 1 106 ? -8.430 -3.595 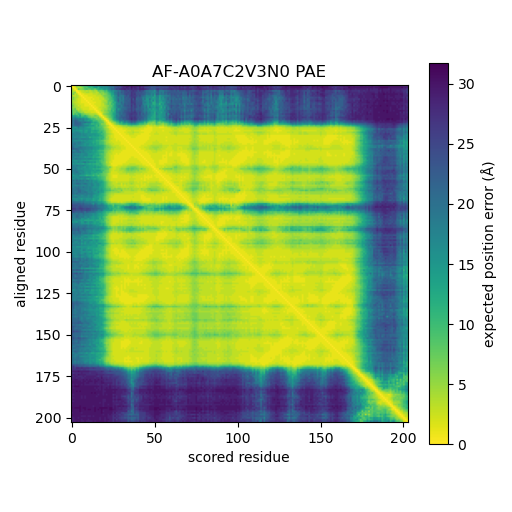-1.440 1.00 95.56 106 SER A C 1
ATOM 804 O O . SER A 1 106 ? -8.166 -2.904 -0.464 1.00 95.56 106 SER A O 1
ATOM 806 N N . ASN A 1 107 ? -9.344 -4.563 -1.430 1.00 93.00 107 ASN A N 1
ATOM 807 C CA . ASN A 1 107 ? -10.014 -5.036 -0.215 1.00 93.00 107 ASN A CA 1
ATOM 808 C C . ASN A 1 107 ? -9.486 -6.415 0.222 1.00 93.00 107 ASN A C 1
ATOM 810 O O . ASN A 1 107 ? -9.899 -6.942 1.247 1.00 93.00 107 ASN A O 1
ATOM 814 N N . ALA A 1 108 ? -8.589 -7.020 -0.566 1.00 94.38 108 ALA A N 1
ATOM 815 C CA . ALA A 1 108 ? -8.035 -8.349 -0.305 1.00 94.38 108 ALA A CA 1
ATOM 816 C C . ALA A 1 108 ? -6.800 -8.312 0.608 1.00 94.38 108 ALA A C 1
ATOM 818 O O . ALA A 1 108 ? -6.358 -9.349 1.092 1.00 94.38 108 ALA A O 1
ATOM 819 N N . MET A 1 109 ? -6.232 -7.124 0.833 1.00 96.19 109 MET A N 1
ATOM 820 C CA . MET A 1 109 ? -5.049 -6.927 1.677 1.00 96.19 109 MET A CA 1
ATOM 821 C C . MET A 1 109 ? -5.385 -6.787 3.162 1.00 96.19 109 MET A C 1
ATOM 823 O O . MET A 1 109 ? -4.475 -6.702 3.981 1.00 96.19 109 MET A O 1
ATOM 827 N N . THR A 1 110 ? -6.667 -6.750 3.520 1.00 97.44 110 THR A N 1
ATOM 828 C CA . THR A 1 110 ? -7.117 -6.566 4.900 1.00 97.44 110 THR A CA 1
ATOM 829 C C . THR A 1 110 ? -8.076 -7.651 5.340 1.00 97.44 110 THR A C 1
ATOM 831 O O . THR A 1 110 ? -8.904 -8.117 4.561 1.00 97.44 110 THR A O 1
ATOM 834 N N . SER A 1 111 ? -8.038 -7.969 6.626 1.00 97.25 111 SER A N 1
ATOM 835 C CA . SER A 1 111 ? -9.015 -8.827 7.290 1.00 97.25 111 SER A CA 1
ATOM 836 C C . SER A 1 111 ? -9.381 -8.253 8.652 1.00 97.25 111 SER A C 1
ATOM 838 O O . SER A 1 111 ? -8.587 -7.535 9.258 1.00 97.25 111 SER A O 1
ATOM 840 N N . LYS A 1 112 ? -10.562 -8.600 9.162 1.00 96.12 112 LYS A N 1
ATOM 841 C CA . LYS A 1 112 ? -11.008 -8.207 10.500 1.00 96.12 112 LYS A CA 1
ATOM 842 C C . LYS A 1 112 ? -11.418 -9.434 11.304 1.00 96.12 112 LYS A C 1
ATOM 844 O O . LYS A 1 112 ? -12.201 -10.247 10.817 1.00 96.12 112 LYS A O 1
ATOM 849 N N . TYR A 1 113 ? -10.933 -9.535 12.537 1.00 95.44 113 TYR A N 1
ATOM 850 C CA . TYR A 1 113 ? -11.365 -10.537 13.507 1.00 95.44 113 TYR A CA 1
ATOM 851 C C . TYR A 1 113 ? -11.686 -9.853 14.840 1.00 95.44 113 TYR A C 1
ATOM 853 O O . TYR A 1 113 ? -10.813 -9.269 15.483 1.00 95.44 113 TYR A O 1
ATOM 861 N N . GLY A 1 114 ? -12.961 -9.888 15.241 1.00 92.88 114 GLY A N 1
ATOM 862 C CA . GLY A 1 114 ? -13.450 -9.089 16.366 1.00 92.88 114 GLY A CA 1
ATOM 863 C C . GLY A 1 114 ? -13.250 -7.592 16.108 1.00 92.88 114 GLY A C 1
ATOM 864 O O . GLY A 1 114 ? -13.710 -7.063 15.095 1.00 92.88 114 GLY A O 1
ATOM 865 N N . GLU A 1 115 ? -12.546 -6.913 17.012 1.00 92.00 115 GLU A N 1
ATOM 866 C CA . GLU A 1 115 ? -12.202 -5.486 16.899 1.00 92.00 115 GLU A CA 1
ATOM 867 C C . GLU A 1 115 ? -10.859 -5.229 16.200 1.00 92.00 115 GLU A C 1
ATOM 869 O O . GLU A 1 115 ? -10.537 -4.083 15.874 1.00 92.00 115 GLU A O 1
ATOM 874 N N . VAL A 1 116 ? -10.077 -6.284 15.959 1.00 96.44 116 VAL A N 1
ATOM 875 C CA . VAL A 1 116 ? -8.734 -6.179 15.394 1.00 96.44 116 VAL A CA 1
ATOM 876 C C . VAL A 1 116 ? -8.806 -6.283 13.879 1.00 96.44 116 VAL A C 1
ATOM 878 O O . VAL A 1 116 ? -9.338 -7.243 13.317 1.00 96.44 116 VAL A O 1
ATOM 881 N N . TRP A 1 117 ? -8.236 -5.284 13.225 1.00 97.88 117 TRP A N 1
ATOM 882 C CA . TRP A 1 117 ? -7.936 -5.298 11.807 1.00 97.88 117 TRP A CA 1
ATOM 883 C C . TRP A 1 117 ? -6.500 -5.750 11.583 1.00 97.88 117 TRP A C 1
ATOM 885 O O . TRP A 1 117 ? -5.598 -5.390 12.338 1.00 97.88 117 TRP A O 1
ATOM 895 N N . SER A 1 118 ? -6.295 -6.484 10.501 1.00 98.12 118 SER A N 1
ATOM 896 C CA . SER A 1 118 ? -4.989 -6.877 9.992 1.00 98.12 118 SER A CA 1
ATOM 897 C C . SER A 1 118 ? -4.855 -6.372 8.567 1.00 98.12 118 SER A C 1
ATOM 899 O O . SER A 1 118 ? -5.785 -6.517 7.777 1.00 98.12 118 SER A O 1
ATOM 901 N N . VAL A 1 119 ? -3.700 -5.810 8.229 1.00 98.31 119 VAL A N 1
ATOM 902 C CA . VAL A 1 119 ? -3.301 -5.496 6.854 1.00 98.31 119 VAL A CA 1
ATOM 903 C C . VAL A 1 119 ? -2.034 -6.277 6.525 1.00 98.31 119 VAL A C 1
ATOM 905 O O . VAL A 1 119 ? -1.099 -6.293 7.325 1.00 98.31 119 VAL A O 1
ATOM 908 N N . TYR A 1 120 ? -2.011 -6.937 5.371 1.00 97.69 120 TYR A N 1
ATOM 909 C CA . TYR A 1 120 ? -0.919 -7.784 4.897 1.00 97.69 120 TYR A CA 1
ATOM 910 C C . TYR A 1 120 ? -0.493 -7.383 3.486 1.00 97.69 120 TYR A C 1
ATOM 912 O O . TYR A 1 120 ? -1.315 -7.002 2.647 1.00 97.69 120 TYR A O 1
ATOM 920 N N . TRP A 1 121 ? 0.802 -7.497 3.220 1.00 97.38 121 TRP A N 1
ATOM 921 C CA . TRP A 1 121 ? 1.368 -7.313 1.896 1.00 97.38 121 TRP A CA 1
ATOM 922 C C . TRP A 1 121 ? 2.656 -8.114 1.730 1.00 97.38 121 TRP A C 1
ATOM 924 O O . TRP A 1 121 ? 3.280 -8.540 2.698 1.00 97.38 121 TRP A O 1
ATOM 934 N N . ASP A 1 122 ? 3.084 -8.242 0.481 1.00 96.88 122 ASP A N 1
ATOM 935 C CA . ASP A 1 122 ? 4.406 -8.726 0.111 1.00 96.88 122 ASP A CA 1
ATOM 936 C C . ASP A 1 122 ? 4.892 -7.857 -1.045 1.00 96.88 122 ASP A C 1
ATOM 938 O O . ASP A 1 122 ? 4.260 -7.825 -2.094 1.00 96.88 122 ASP A O 1
ATOM 942 N N . PHE A 1 123 ? 5.939 -7.062 -0.849 1.00 97.25 123 PHE A N 1
ATOM 943 C CA . PHE A 1 123 ? 6.479 -6.198 -1.901 1.00 97.25 123 PHE A CA 1
ATOM 944 C C . PHE A 1 123 ? 7.997 -6.271 -1.899 1.00 97.25 123 PHE A C 1
ATOM 946 O O . PHE A 1 123 ? 8.624 -6.227 -0.848 1.00 97.25 123 PHE A O 1
ATOM 953 N N . SER A 1 124 ? 8.615 -6.277 -3.078 1.00 96.12 124 SER A N 1
ATOM 954 C CA . SER A 1 124 ? 10.079 -6.282 -3.211 1.00 96.12 124 SER A CA 1
ATOM 955 C C . SER A 1 124 ? 10.745 -4.941 -2.862 1.00 96.12 124 SER A C 1
ATOM 957 O O . SER A 1 124 ? 11.958 -4.811 -2.998 1.00 96.12 124 SER A O 1
ATOM 959 N N . ALA A 1 125 ? 9.971 -3.940 -2.433 1.00 97.00 125 ALA A N 1
ATOM 960 C CA . ALA A 1 125 ? 10.436 -2.609 -2.062 1.00 97.00 125 ALA A CA 1
ATOM 961 C C . ALA A 1 125 ? 9.933 -2.227 -0.660 1.00 97.00 125 ALA A C 1
ATOM 963 O O . ALA A 1 125 ? 8.903 -2.749 -0.228 1.00 97.00 125 ALA A O 1
ATOM 964 N N . PRO A 1 126 ? 10.619 -1.306 0.046 1.00 96.94 126 PRO A N 1
ATOM 965 C CA . PRO A 1 126 ? 10.132 -0.763 1.309 1.00 96.94 126 PRO A CA 1
ATOM 966 C C . PRO A 1 126 ? 8.739 -0.148 1.173 1.00 96.94 126 PRO A C 1
ATOM 968 O O . PRO A 1 126 ? 8.406 0.469 0.152 1.00 96.94 126 PRO A O 1
ATOM 971 N N . VAL A 1 127 ? 7.943 -0.295 2.229 1.00 98.25 127 VAL A N 1
ATOM 972 C CA . VAL A 1 127 ? 6.522 0.059 2.222 1.00 98.25 127 VAL A CA 1
ATOM 973 C C . VAL A 1 127 ? 6.235 1.072 3.310 1.00 98.25 127 VAL A C 1
ATOM 975 O O . VAL A 1 127 ? 6.569 0.859 4.475 1.00 98.25 127 VAL A O 1
ATOM 978 N N . ARG A 1 128 ? 5.575 2.167 2.943 1.00 98.44 128 ARG A N 1
ATOM 979 C CA . ARG A 1 128 ? 5.037 3.134 3.897 1.00 98.44 128 ARG A CA 1
ATOM 980 C C . ARG A 1 128 ? 3.535 2.932 4.030 1.00 98.44 128 ARG A C 1
ATOM 982 O O . ARG A 1 128 ? 2.800 3.180 3.079 1.00 98.44 128 ARG A O 1
ATOM 989 N N . VAL A 1 129 ? 3.081 2.520 5.205 1.00 98.50 129 VAL A N 1
ATOM 990 C CA . VAL A 1 129 ? 1.664 2.304 5.510 1.00 98.50 129 VAL A CA 1
ATOM 991 C C . VAL A 1 129 ? 1.131 3.462 6.342 1.00 98.50 129 VAL A C 1
ATOM 993 O O . VAL A 1 129 ? 1.709 3.807 7.369 1.00 98.50 129 VAL A O 1
ATOM 996 N N . THR A 1 130 ? 0.023 4.052 5.911 1.00 98.56 130 THR A N 1
ATOM 997 C CA . THR A 1 130 ? -0.760 5.029 6.673 1.00 98.56 130 THR A CA 1
ATOM 998 C C . THR A 1 130 ? -2.040 4.344 7.123 1.00 98.56 130 THR A C 1
ATOM 1000 O O . THR A 1 130 ? -2.853 3.947 6.289 1.00 98.56 130 THR A O 1
ATOM 1003 N N . LEU A 1 131 ? -2.188 4.160 8.432 1.00 98.19 131 LEU A N 1
ATOM 1004 C CA . LEU A 1 131 ? -3.391 3.587 9.030 1.00 98.19 131 LEU A CA 1
ATOM 1005 C C . LEU A 1 131 ? -4.525 4.621 9.083 1.00 98.19 131 LEU A C 1
ATOM 1007 O O . LEU A 1 131 ? -4.248 5.821 8.989 1.00 98.19 131 LEU A O 1
ATOM 1011 N N . PRO A 1 132 ? -5.786 4.185 9.270 1.00 96.81 132 PRO A N 1
ATOM 1012 C CA . PRO A 1 132 ? -6.906 5.101 9.423 1.00 96.81 132 PRO A CA 1
ATOM 1013 C C . PRO A 1 132 ? -6.666 6.108 10.551 1.00 96.81 132 PRO A C 1
ATOM 1015 O O . PRO A 1 132 ? -5.984 5.813 11.538 1.00 96.81 132 PRO A O 1
ATOM 1018 N N . SER A 1 133 ? -7.273 7.290 10.444 1.00 92.88 133 SER A N 1
ATOM 1019 C CA . SER A 1 133 ? -7.268 8.240 11.555 1.00 92.88 133 SER A CA 1
ATOM 1020 C C . SER A 1 133 ? -7.858 7.579 12.802 1.00 92.88 133 SER A C 1
ATOM 1022 O O . SER A 1 133 ? -8.779 6.769 12.702 1.00 92.88 133 SER A O 1
ATOM 1024 N N . SER A 1 134 ? -7.310 7.899 13.977 1.00 89.19 134 SER A N 1
ATOM 1025 C CA . SER A 1 134 ? -7.657 7.288 15.277 1.00 89.19 134 SER A CA 1
ATOM 1026 C C . SER A 1 134 ? -7.313 5.803 15.451 1.00 89.19 134 SER A C 1
ATOM 1028 O O . SER A 1 134 ? -7.499 5.276 16.549 1.00 89.19 134 SER A O 1
ATOM 1030 N N . ALA A 1 135 ? -6.772 5.131 14.429 1.00 95.19 135 ALA A N 1
ATOM 1031 C CA . ALA A 1 135 ? -6.336 3.750 14.573 1.00 95.19 135 ALA A CA 1
ATOM 1032 C C . ALA A 1 135 ? -5.181 3.632 15.577 1.00 95.19 135 ALA A C 1
ATOM 1034 O O . ALA A 1 135 ? -4.254 4.446 15.589 1.00 95.19 135 ALA A O 1
ATOM 1035 N N . GLN A 1 136 ? -5.215 2.578 16.386 1.00 95.50 136 GLN A N 1
ATOM 1036 C CA . GLN A 1 136 ? -4.148 2.228 17.314 1.00 95.50 136 GLN A CA 1
ATOM 1037 C C . GLN A 1 136 ? -3.417 1.000 16.787 1.00 95.50 136 GLN A C 1
ATOM 1039 O O . GLN A 1 136 ? -4.009 -0.066 16.633 1.00 95.50 136 GLN A O 1
ATOM 1044 N N . LEU A 1 137 ? -2.127 1.154 16.490 1.00 97.12 137 LEU A N 1
ATOM 1045 C CA . LEU A 1 137 ? -1.265 0.050 16.077 1.00 97.12 137 LEU A CA 1
ATOM 1046 C C . LEU A 1 137 ? -1.025 -0.884 17.271 1.00 97.12 137 LEU A C 1
ATOM 1048 O O . LEU A 1 137 ? -0.545 -0.435 18.310 1.00 97.12 137 LEU A O 1
ATOM 1052 N N . THR A 1 138 ? -1.340 -2.170 17.118 1.00 96.62 138 THR A N 1
ATOM 1053 C CA . THR A 1 138 ? -1.246 -3.162 18.203 1.00 96.62 138 THR A CA 1
ATOM 1054 C C . THR A 1 138 ? -0.093 -4.144 18.021 1.00 96.62 138 THR A C 1
ATOM 1056 O O . THR A 1 138 ? 0.506 -4.562 19.007 1.00 96.62 138 THR A O 1
ATOM 1059 N N . SER A 1 139 ? 0.239 -4.530 16.785 1.00 97.19 139 SER A N 1
ATOM 1060 C CA . SER A 1 139 ? 1.389 -5.404 16.499 1.00 97.19 139 SER A CA 1
ATOM 1061 C C . SER A 1 139 ? 1.831 -5.344 15.035 1.00 97.19 139 SER A C 1
ATOM 1063 O O . SER A 1 139 ? 1.130 -4.802 14.179 1.00 97.19 139 SER A O 1
ATOM 1065 N N . TRP A 1 140 ? 3.010 -5.899 14.752 1.00 97.88 140 TRP A N 1
ATOM 1066 C CA . TRP A 1 140 ? 3.620 -5.979 13.423 1.00 97.88 140 TRP A CA 1
ATOM 1067 C C . TRP A 1 140 ? 4.433 -7.271 13.276 1.00 97.88 140 TRP A C 1
ATOM 1069 O O . TRP A 1 140 ? 4.940 -7.799 14.264 1.00 97.88 140 TRP A O 1
ATOM 1079 N N . SER A 1 141 ? 4.560 -7.786 12.050 1.00 97.69 141 SER A N 1
ATOM 1080 C CA . SER A 1 141 ? 5.269 -9.050 11.773 1.00 97.69 141 SER A CA 1
ATOM 1081 C C . SER A 1 141 ? 6.796 -8.943 11.825 1.00 97.69 141 SER A C 1
ATOM 1083 O O . SER A 1 141 ? 7.470 -9.919 12.137 1.00 97.69 141 SER A O 1
ATOM 1085 N N . SER A 1 142 ? 7.336 -7.769 11.498 1.00 95.88 142 SER A N 1
ATOM 1086 C CA . SER A 1 142 ? 8.772 -7.505 11.351 1.00 95.88 142 SER A CA 1
ATOM 1087 C C . SER A 1 142 ? 9.098 -6.134 11.926 1.00 95.88 142 SER A C 1
ATOM 1089 O O . SER A 1 142 ? 8.231 -5.263 11.942 1.00 95.88 142 SER A O 1
ATOM 1091 N N . THR A 1 143 ? 10.338 -5.913 12.365 1.00 97.44 143 THR A N 1
ATOM 1092 C CA . THR A 1 143 ? 10.756 -4.631 12.951 1.00 97.44 143 THR A CA 1
ATOM 1093 C C . THR A 1 143 ? 10.559 -3.469 11.964 1.00 97.44 143 THR A C 1
ATOM 1095 O O . THR A 1 143 ? 11.191 -3.468 10.903 1.00 97.44 143 THR A O 1
ATOM 1098 N N . PRO A 1 144 ? 9.727 -2.464 12.298 1.00 97.81 144 PRO A N 1
ATOM 1099 C CA . PRO A 1 144 ? 9.555 -1.279 11.474 1.00 97.81 144 PRO A CA 1
ATOM 1100 C C . PRO A 1 144 ? 10.844 -0.466 11.396 1.00 97.81 144 PRO A C 1
ATOM 1102 O O . PRO A 1 144 ? 11.583 -0.347 12.372 1.00 97.81 144 PRO A O 1
ATOM 1105 N N . VAL A 1 145 ? 11.074 0.162 10.246 1.00 97.81 145 VAL A N 1
ATOM 1106 C CA . VAL A 1 145 ? 12.145 1.151 10.065 1.00 97.81 145 VAL A CA 1
ATOM 1107 C C . VAL A 1 145 ? 11.821 2.421 10.852 1.00 97.81 145 VAL A C 1
ATOM 1109 O O . VAL A 1 145 ? 12.704 3.043 11.436 1.00 97.81 145 VAL A O 1
ATOM 1112 N N . SER A 1 146 ? 10.548 2.817 10.870 1.00 98.12 146 SER A N 1
ATOM 1113 C CA . SER A 1 146 ? 10.070 3.942 11.670 1.00 98.12 146 SER A CA 1
ATOM 1114 C C . SER A 1 146 ? 8.574 3.841 11.943 1.00 98.12 146 SER A C 1
ATOM 1116 O O . SER A 1 146 ? 7.814 3.286 11.146 1.00 98.12 146 SER A O 1
ATOM 1118 N N . ILE A 1 147 ? 8.155 4.415 13.069 1.00 98.06 147 ILE A N 1
ATOM 1119 C CA . ILE A 1 147 ? 6.754 4.648 13.415 1.00 98.06 147 ILE A CA 1
ATOM 1120 C C . ILE A 1 147 ? 6.625 6.124 13.779 1.00 98.06 147 ILE A C 1
ATOM 1122 O O . ILE A 1 147 ? 7.439 6.666 14.525 1.00 98.06 147 ILE A O 1
ATOM 1126 N N . SER A 1 148 ? 5.609 6.779 13.236 1.00 97.44 148 SER A N 1
ATOM 1127 C CA . SER A 1 148 ? 5.303 8.179 13.516 1.00 97.44 148 SER A CA 1
ATOM 1128 C C . SER A 1 148 ? 3.800 8.410 13.462 1.00 97.44 148 SER A C 1
ATOM 1130 O O . SER A 1 148 ? 3.056 7.576 12.950 1.00 97.44 148 SER A O 1
ATOM 1132 N N . THR A 1 149 ? 3.356 9.558 13.958 1.00 96.38 149 THR A N 1
ATOM 1133 C CA . THR A 1 149 ? 1.964 9.994 13.840 1.00 96.38 149 THR A CA 1
ATOM 1134 C C . THR A 1 149 ? 1.922 11.281 13.035 1.00 96.38 149 THR A C 1
ATOM 1136 O O . THR A 1 149 ? 2.591 12.253 13.382 1.00 96.38 149 THR A O 1
ATOM 1139 N N . VAL A 1 150 ? 1.132 11.295 11.962 1.00 94.56 150 VAL A N 1
ATOM 1140 C CA . VAL A 1 150 ? 0.953 12.459 11.084 1.00 94.56 150 VAL A CA 1
ATOM 1141 C C . VAL A 1 150 ? -0.540 12.697 10.920 1.00 94.56 150 VAL A C 1
ATOM 1143 O O . VAL A 1 150 ? -1.266 11.801 10.499 1.00 94.56 150 VAL A O 1
ATOM 1146 N N . ASN A 1 151 ? -1.013 13.896 11.268 1.00 92.12 151 ASN A N 1
ATOM 1147 C CA . ASN A 1 151 ? -2.425 14.288 11.146 1.00 92.12 151 ASN A CA 1
ATOM 1148 C C . ASN A 1 151 ? -3.403 13.271 11.779 1.00 92.12 151 ASN A C 1
ATOM 1150 O O . ASN A 1 151 ? -4.416 12.912 11.183 1.00 92.12 151 ASN A O 1
ATOM 1154 N N . GLY A 1 152 ? -3.072 12.753 12.968 1.00 90.88 152 GLY A N 1
ATOM 1155 C CA . GLY A 1 152 ? -3.908 11.784 13.694 1.00 90.88 152 GLY A CA 1
ATOM 1156 C C . GLY A 1 152 ? -3.929 10.365 13.112 1.00 90.88 152 GLY A C 1
ATOM 1157 O O . GLY A 1 152 ? -4.699 9.531 13.586 1.00 90.88 152 GLY A O 1
ATOM 1158 N N . SER A 1 153 ? -3.096 10.087 12.106 1.00 96.56 153 SER A N 1
ATOM 1159 C CA . SER A 1 153 ? -2.919 8.763 11.506 1.00 96.56 153 SER A CA 1
ATOM 1160 C C . SER A 1 153 ? -1.551 8.202 11.877 1.00 96.56 153 SER A C 1
ATOM 1162 O O . SER A 1 153 ? -0.545 8.918 11.826 1.00 96.56 153 SER A O 1
ATOM 1164 N N . VAL A 1 154 ? -1.499 6.922 12.241 1.00 97.69 154 VAL A N 1
ATOM 1165 C CA . VAL A 1 154 ? -0.230 6.223 12.470 1.00 97.69 154 VAL A CA 1
ATOM 1166 C C . VAL A 1 154 ? 0.387 5.884 11.116 1.00 97.69 154 VAL A C 1
ATOM 1168 O O . VAL A 1 154 ? -0.256 5.282 10.257 1.00 97.69 154 VAL A O 1
ATOM 1171 N N . VAL A 1 155 ? 1.643 6.276 10.930 1.00 98.31 155 VAL A N 1
ATOM 1172 C CA . VAL A 1 155 ? 2.427 6.037 9.721 1.00 98.31 155 VAL A CA 1
ATOM 1173 C C . VAL A 1 155 ? 3.597 5.129 10.072 1.00 98.31 155 VAL A C 1
ATOM 1175 O O . VAL A 1 155 ? 4.454 5.494 10.882 1.00 98.31 155 VAL A O 1
ATOM 1178 N N . VAL A 1 156 ? 3.641 3.962 9.439 1.00 98.50 156 VAL A N 1
ATOM 1179 C CA . VAL A 1 156 ? 4.641 2.918 9.674 1.00 98.50 156 VAL A CA 1
ATOM 1180 C C . VAL A 1 156 ? 5.456 2.711 8.404 1.00 98.50 156 VAL A C 1
ATOM 1182 O O . VAL A 1 156 ? 4.895 2.477 7.335 1.00 98.50 156 VAL A O 1
ATOM 1185 N N . SER A 1 157 ? 6.780 2.785 8.511 1.00 98.31 157 SER A N 1
ATOM 1186 C CA . SER A 1 157 ? 7.687 2.411 7.422 1.00 98.31 157 SER A CA 1
ATOM 1187 C C . SER A 1 157 ? 8.233 1.018 7.690 1.00 98.31 157 SER A C 1
ATOM 1189 O O . SER A 1 157 ? 8.824 0.779 8.742 1.00 98.31 157 SER A O 1
ATOM 1191 N N . MET A 1 158 ? 8.049 0.107 6.745 1.00 98.06 158 MET A N 1
ATOM 1192 C CA . MET A 1 158 ? 8.396 -1.306 6.865 1.00 98.06 158 MET A CA 1
ATOM 1193 C C . MET A 1 158 ? 9.453 -1.688 5.821 1.00 98.06 158 MET A C 1
ATOM 1195 O O . MET A 1 158 ? 9.469 -1.110 4.726 1.00 98.06 158 MET A O 1
ATOM 1199 N N . PRO A 1 159 ? 10.344 -2.645 6.138 1.00 97.69 159 PRO A N 1
ATOM 1200 C CA . PRO A 1 159 ? 11.281 -3.181 5.157 1.00 97.69 159 PRO A CA 1
ATOM 1201 C C . PRO A 1 159 ? 10.541 -3.891 4.010 1.00 97.69 159 PRO A C 1
ATOM 1203 O O . PRO A 1 159 ? 9.346 -4.173 4.096 1.00 97.69 159 PRO A O 1
ATOM 1206 N N . ALA A 1 160 ? 11.265 -4.184 2.929 1.00 97.38 160 ALA A N 1
ATOM 1207 C CA . ALA A 1 160 ? 10.750 -5.011 1.842 1.00 97.38 160 ALA A CA 1
ATOM 1208 C C . ALA A 1 160 ? 10.420 -6.441 2.319 1.00 97.38 160 ALA A C 1
ATOM 1210 O O . ALA A 1 160 ? 10.971 -6.923 3.311 1.00 97.38 160 ALA A O 1
ATOM 1211 N N . GLY A 1 161 ? 9.551 -7.121 1.576 1.00 96.81 161 GLY A N 1
ATOM 1212 C CA . GLY A 1 161 ? 9.114 -8.499 1.787 1.00 96.81 161 GLY A CA 1
ATOM 1213 C C . GLY A 1 161 ? 7.698 -8.618 2.348 1.00 96.81 161 GLY A C 1
ATOM 1214 O O . GLY A 1 161 ? 6.953 -7.634 2.447 1.00 96.81 161 GLY A O 1
ATOM 1215 N N . ALA A 1 162 ? 7.354 -9.846 2.733 1.00 97.88 162 ALA A N 1
ATOM 1216 C CA . ALA A 1 162 ? 6.085 -10.192 3.350 1.00 97.88 162 ALA A CA 1
ATOM 1217 C C . ALA A 1 162 ? 5.988 -9.603 4.761 1.00 97.88 162 ALA A C 1
ATOM 1219 O O . ALA A 1 162 ? 6.788 -9.927 5.640 1.00 97.88 162 ALA A O 1
ATOM 1220 N N . ASN A 1 163 ? 5.004 -8.734 4.981 1.00 98.12 163 ASN A N 1
ATOM 1221 C CA . ASN A 1 163 ? 4.795 -8.076 6.260 1.00 98.12 163 ASN A CA 1
ATOM 1222 C C . ASN A 1 163 ? 3.307 -7.899 6.570 1.00 98.12 163 ASN A C 1
ATOM 1224 O O . ASN A 1 163 ? 2.457 -7.892 5.678 1.00 98.12 163 ASN A O 1
ATOM 1228 N N . SER A 1 164 ? 2.999 -7.712 7.851 1.00 98.12 164 SER A N 1
ATOM 1229 C CA . SER A 1 164 ? 1.656 -7.379 8.312 1.00 98.12 164 SER A CA 1
ATOM 1230 C C . SER A 1 164 ? 1.664 -6.408 9.486 1.00 98.12 164 SER A C 1
ATOM 1232 O O . SER A 1 164 ? 2.593 -6.411 10.298 1.00 98.12 164 SER A O 1
ATOM 1234 N N . LEU A 1 165 ? 0.588 -5.631 9.613 1.00 98.44 165 LEU A N 1
ATOM 1235 C CA . LEU A 1 165 ? 0.277 -4.813 10.788 1.00 98.44 165 LEU A CA 1
ATOM 1236 C C . LEU A 1 165 ? -1.098 -5.190 11.315 1.00 98.44 165 LEU A C 1
ATOM 1238 O O . LEU A 1 165 ? -2.021 -5.402 10.529 1.00 98.44 165 LEU A O 1
ATOM 1242 N N . ASN A 1 166 ? -1.240 -5.181 12.633 1.00 98.25 166 ASN A N 1
ATOM 1243 C CA . ASN A 1 166 ? -2.530 -5.271 13.292 1.00 98.25 166 ASN A CA 1
ATOM 1244 C C . ASN A 1 166 ? -2.841 -3.955 13.993 1.00 98.25 166 ASN A C 1
ATOM 1246 O O . ASN A 1 166 ? -1.957 -3.333 14.588 1.00 98.25 166 ASN A O 1
ATOM 1250 N N . TYR A 1 167 ? -4.097 -3.536 13.926 1.00 97.50 167 TYR A N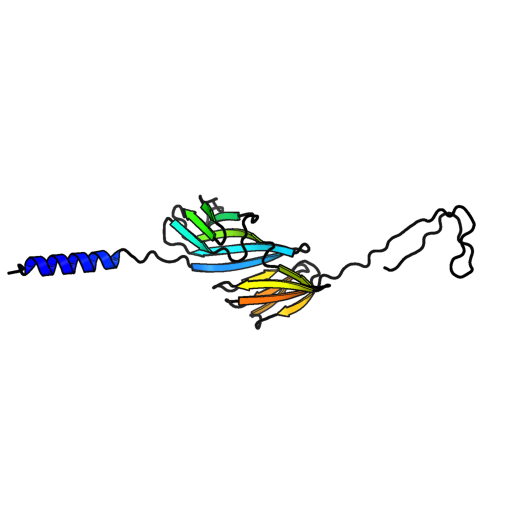 1
ATOM 1251 C CA . TYR A 1 167 ? -4.557 -2.294 14.523 1.00 97.50 167 TYR A CA 1
ATOM 1252 C C . TYR A 1 167 ?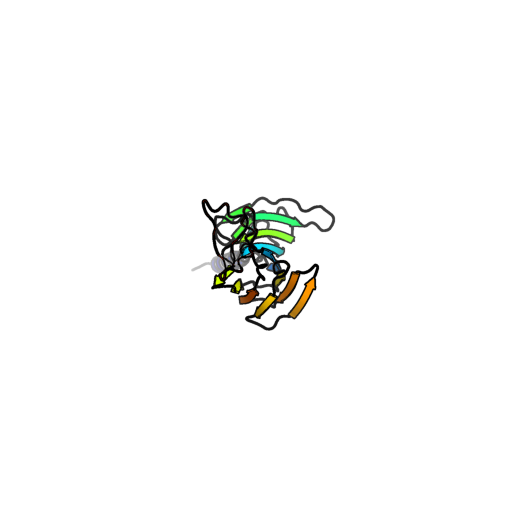 -6.015 -2.399 14.964 1.00 97.50 167 TYR A C 1
ATOM 1254 O O . TYR A 1 167 ? -6.775 -3.234 14.478 1.00 97.50 167 TYR A O 1
ATOM 1262 N N . THR A 1 168 ? -6.417 -1.539 15.889 1.00 96.69 168 THR A N 1
ATOM 1263 C CA . THR A 1 168 ? -7.819 -1.355 16.276 1.00 96.69 168 THR A CA 1
ATOM 1264 C C . THR A 1 168 ? -8.275 0.036 15.866 1.00 96.69 168 THR A C 1
ATOM 1266 O O . THR A 1 168 ? -7.473 0.963 15.763 1.00 96.69 168 THR A O 1
ATOM 1269 N N . ILE A 1 169 ? -9.570 0.187 15.607 1.00 92.94 169 ILE A N 1
ATOM 1270 C CA . ILE A 1 169 ? -10.196 1.498 15.425 1.00 92.94 169 ILE A CA 1
ATOM 1271 C C . ILE A 1 169 ? -11.157 1.666 16.600 1.00 92.94 169 ILE A C 1
ATOM 1273 O O . ILE A 1 169 ? -12.129 0.909 16.667 1.00 92.94 169 ILE A O 1
ATOM 1277 N N . PRO A 1 170 ? -10.898 2.600 17.531 1.00 84.31 170 PRO A N 1
ATOM 1278 C CA . PRO A 1 170 ? -11.806 2.858 18.636 1.00 84.31 170 PRO A CA 1
ATOM 1279 C C . PRO A 1 170 ? -13.190 3.210 18.091 1.00 84.31 170 PRO A C 1
ATOM 1281 O O . PRO A 1 170 ? -13.335 4.145 17.301 1.00 84.31 170 PRO A O 1
ATOM 1284 N N . GLN A 1 171 ? -14.215 2.471 18.507 1.00 70.81 171 GLN A N 1
ATOM 1285 C CA . GLN A 1 171 ? -15.588 2.889 18.260 1.00 70.81 171 GLN A CA 1
ATOM 1286 C C . GLN A 1 171 ? -15.960 3.922 19.320 1.00 70.81 171 GLN A C 1
ATOM 1288 O O . GLN A 1 171 ? -15.789 3.687 20.516 1.00 70.81 171 GLN A O 1
ATOM 1293 N N . ALA A 1 172 ? -16.455 5.085 18.891 1.00 65.56 172 ALA A N 1
ATOM 1294 C CA . ALA A 1 172 ? -17.126 5.975 19.826 1.00 65.56 172 ALA A CA 1
ATOM 1295 C C . ALA A 1 172 ? -18.334 5.214 20.403 1.00 65.56 172 ALA A C 1
ATOM 1297 O O . ALA A 1 172 ? -19.057 4.590 19.620 1.00 65.56 172 ALA A O 1
ATOM 1298 N N . PRO A 1 173 ? -18.566 5.234 21.729 1.00 58.25 173 PRO A N 1
ATOM 1299 C CA . PRO A 1 173 ? -19.750 4.609 22.298 1.00 58.25 173 PRO A CA 1
ATOM 1300 C C . PRO A 1 173 ? -20.993 5.187 21.615 1.00 58.25 173 PRO A C 1
ATOM 1302 O O . PRO A 1 173 ? -21.225 6.398 21.624 1.00 58.25 173 PRO A O 1
ATOM 1305 N N . GLY A 1 174 ? -21.759 4.318 20.956 1.00 54.09 174 GLY A N 1
ATOM 1306 C CA . GLY A 1 174 ? -23.006 4.695 20.311 1.00 54.09 174 GLY A CA 1
ATOM 1307 C C . GLY A 1 174 ? -24.058 4.949 21.379 1.00 54.09 174 GLY A C 1
ATOM 1308 O O . GLY A 1 174 ? -24.591 4.007 21.955 1.00 54.09 174 GLY A O 1
ATOM 1309 N N . TYR A 1 175 ? -24.370 6.213 21.651 1.00 54.81 175 TYR A N 1
ATOM 1310 C CA . TYR A 1 175 ? -25.503 6.549 22.506 1.00 54.81 175 TYR A CA 1
ATOM 1311 C C . TYR A 1 175 ? -26.787 6.501 21.678 1.00 54.81 175 TYR A C 1
ATOM 1313 O O . TYR A 1 175 ? -26.993 7.330 20.790 1.00 54.81 175 TYR A O 1
ATOM 1321 N N . VAL A 1 176 ? -27.674 5.551 21.977 1.00 54.41 176 VAL A N 1
ATOM 1322 C CA . VAL A 1 176 ? -29.049 5.588 21.464 1.00 54.41 176 VAL A CA 1
ATOM 1323 C C . VAL A 1 176 ? -29.875 6.441 22.419 1.00 54.41 176 VAL A C 1
ATOM 1325 O O . VAL A 1 176 ? -30.275 5.990 23.490 1.00 54.41 176 VAL A O 1
ATOM 1328 N N . ILE A 1 177 ? -30.135 7.691 22.032 1.00 57.03 177 ILE A N 1
ATOM 1329 C CA . ILE A 1 177 ? -31.086 8.547 22.747 1.00 57.03 177 ILE A CA 1
ATOM 1330 C C . ILE A 1 177 ? -32.481 8.227 22.212 1.00 57.03 177 ILE A C 1
ATOM 1332 O O . ILE A 1 177 ? -32.880 8.694 21.146 1.00 57.03 177 ILE A O 1
ATOM 1336 N N . GLY A 1 178 ? -33.213 7.396 22.949 1.00 60.56 178 GLY A N 1
ATOM 1337 C CA . GLY A 1 178 ? -34.620 7.114 22.692 1.00 60.56 178 GLY A CA 1
ATOM 1338 C C . GLY A 1 178 ? -35.526 7.952 23.591 1.00 60.56 178 GLY A C 1
ATOM 1339 O O . GLY A 1 178 ? -35.253 8.124 24.779 1.00 60.56 178 GLY A O 1
ATOM 1340 N N . THR A 1 179 ? -36.633 8.445 23.041 1.00 59.53 179 THR A N 1
ATOM 1341 C CA . THR A 1 179 ? -37.785 8.897 23.833 1.00 59.53 179 THR A CA 1
ATOM 1342 C C . THR A 1 179 ? -38.836 7.799 23.795 1.00 59.53 179 THR A C 1
ATOM 1344 O O . THR A 1 179 ? -39.302 7.411 22.726 1.00 59.53 179 THR A O 1
ATOM 1347 N N . VAL A 1 180 ? -39.208 7.271 24.961 1.00 55.66 180 VAL A N 1
ATOM 1348 C CA . VAL A 1 180 ? -40.312 6.310 25.057 1.00 55.66 180 VAL A CA 1
ATOM 1349 C C . VAL A 1 180 ? -41.592 7.077 25.363 1.00 55.66 180 VAL A C 1
ATOM 1351 O O . VAL A 1 180 ? -41.640 7.913 26.267 1.00 55.66 180 VAL A O 1
ATOM 1354 N N . TYR A 1 181 ? -42.643 6.778 24.603 1.00 60.16 181 TYR A N 1
ATOM 1355 C CA . TYR A 1 181 ? -44.007 7.227 24.869 1.00 60.16 181 TYR A CA 1
ATOM 1356 C C . TYR A 1 181 ? -44.792 6.042 25.434 1.00 60.16 181 TYR A C 1
ATOM 1358 O O . TYR A 1 181 ? -45.474 5.349 24.676 1.00 60.16 181 TYR A O 1
ATOM 1366 N N . PRO A 1 182 ? -44.669 5.731 26.735 1.00 57.38 182 PRO A N 1
ATOM 1367 C CA . PRO A 1 182 ? -45.364 4.581 27.277 1.00 57.38 182 PRO A CA 1
ATOM 1368 C C . PRO A 1 182 ? -46.875 4.871 27.302 1.00 57.38 182 PRO A C 1
ATOM 1370 O O . PRO A 1 182 ? -47.305 5.973 27.646 1.00 57.38 182 PRO A O 1
ATOM 1373 N N . ALA A 1 183 ? -47.686 3.880 26.921 1.00 57.19 183 ALA A N 1
ATOM 1374 C CA . ALA A 1 183 ? -49.150 3.985 26.914 1.00 57.19 183 ALA A CA 1
ATOM 1375 C C . ALA A 1 183 ? -49.760 4.052 28.334 1.00 57.19 183 ALA A C 1
ATOM 1377 O O . ALA A 1 183 ? -50.937 4.366 28.487 1.00 57.19 183 ALA A O 1
ATOM 1378 N N . ALA A 1 184 ? -48.955 3.776 29.366 1.00 62.22 184 ALA A N 1
ATOM 1379 C CA . ALA A 1 184 ? -49.290 3.836 30.787 1.00 62.22 184 ALA A CA 1
ATOM 1380 C C . ALA A 1 184 ? -48.045 4.236 31.606 1.00 62.22 184 ALA A C 1
ATOM 1382 O O . ALA A 1 184 ? -46.941 4.299 31.069 1.00 62.22 184 ALA A O 1
ATOM 1383 N N . THR A 1 185 ? -48.198 4.500 32.905 1.00 62.81 185 THR A N 1
ATOM 1384 C CA . THR A 1 185 ? -47.084 4.838 33.807 1.00 62.81 185 THR A CA 1
ATOM 1385 C C . THR A 1 185 ? -46.043 3.712 33.828 1.00 62.81 185 THR A C 1
ATOM 1387 O O . THR A 1 185 ? -46.281 2.651 34.400 1.00 62.81 185 THR A O 1
ATOM 1390 N N . ALA A 1 186 ? -44.888 3.925 33.196 1.00 59.78 186 ALA A N 1
ATOM 1391 C CA . ALA A 1 186 ? -43.759 3.002 33.267 1.00 59.78 186 ALA A CA 1
ATOM 1392 C C . ALA A 1 186 ? -42.931 3.306 34.520 1.00 59.78 186 ALA A C 1
ATOM 1394 O O . ALA A 1 186 ? -42.765 4.472 34.871 1.00 59.78 186 ALA A O 1
ATOM 1395 N N . PHE A 1 187 ? -42.399 2.281 35.186 1.00 65.25 187 PHE A N 1
ATOM 1396 C CA . PHE A 1 187 ? -41.487 2.448 36.316 1.00 65.25 187 PHE A CA 1
ATOM 1397 C C . PHE A 1 187 ? -40.087 1.981 35.920 1.00 65.25 187 PHE A C 1
ATOM 1399 O O . PHE A 1 187 ? -39.925 0.851 35.466 1.00 65.25 187 PHE A O 1
ATOM 1406 N N . VAL A 1 188 ? -39.073 2.822 36.123 1.00 64.62 188 VAL A N 1
ATOM 1407 C CA . VAL A 1 188 ? -37.656 2.442 35.996 1.00 64.62 188 VAL A CA 1
ATOM 1408 C C . VAL A 1 188 ? -37.043 2.531 37.390 1.00 64.62 188 VAL A C 1
ATOM 1410 O O . VAL A 1 188 ? -37.121 3.574 38.038 1.00 64.62 188 VAL A O 1
ATOM 1413 N N . ASN A 1 189 ? -36.497 1.419 37.892 1.00 69.19 189 ASN A N 1
ATOM 1414 C CA . ASN A 1 189 ? -35.975 1.293 39.264 1.00 69.19 189 ASN A CA 1
ATOM 1415 C C . ASN A 1 189 ? -36.975 1.747 40.351 1.00 69.19 189 ASN A C 1
ATOM 1417 O O . ASN A 1 189 ? -36.615 2.445 41.297 1.00 69.19 189 ASN A O 1
ATOM 1421 N N . GLY A 1 190 ? -38.257 1.397 40.191 1.00 70.50 190 GLY A N 1
ATOM 1422 C CA . GLY A 1 190 ? -39.319 1.737 41.147 1.00 70.50 190 GLY A CA 1
ATOM 1423 C C . GLY A 1 190 ? -39.797 3.194 41.106 1.00 70.50 190 GLY A C 1
ATOM 1424 O O . GLY A 1 190 ? -40.647 3.570 41.910 1.00 70.50 190 GLY A O 1
ATOM 1425 N N . ARG A 1 191 ? -39.305 4.023 40.172 1.00 68.44 191 ARG A N 1
ATOM 1426 C CA . ARG A 1 191 ? -39.758 5.412 39.981 1.00 68.44 191 ARG A CA 1
ATOM 1427 C C . ARG A 1 191 ? -40.580 5.555 38.708 1.00 68.44 191 ARG A C 1
ATOM 1429 O O . ARG A 1 191 ? -40.158 5.086 37.654 1.00 68.44 191 ARG A O 1
ATOM 1436 N N . ALA A 1 192 ? -41.732 6.216 38.814 1.00 68.25 192 ALA A N 1
ATOM 1437 C CA . ALA A 1 192 ? -42.584 6.517 37.670 1.00 68.25 192 ALA A CA 1
ATOM 1438 C C . ALA A 1 192 ? -41.841 7.424 36.677 1.00 68.25 192 ALA A C 1
ATOM 1440 O O . ALA A 1 192 ? -41.280 8.452 37.058 1.00 68.25 192 ALA A O 1
ATOM 1441 N N . VAL A 1 193 ? -41.843 7.035 35.408 1.00 66.56 193 VAL A N 1
ATOM 1442 C CA . VAL A 1 193 ? -41.200 7.757 34.314 1.00 66.56 193 VAL A CA 1
ATOM 1443 C C . VAL A 1 193 ? -42.228 8.691 33.681 1.00 66.56 193 VAL A C 1
ATOM 1445 O O . VAL A 1 193 ? -43.301 8.256 33.261 1.00 66.56 193 VAL A O 1
ATOM 1448 N N . SER A 1 194 ? -41.921 9.987 33.635 1.00 6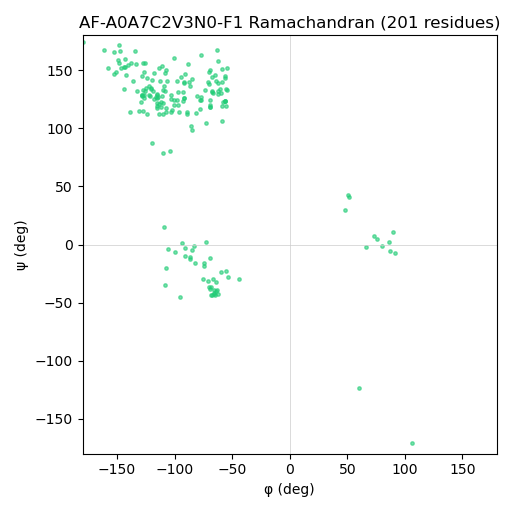4.75 194 SER A N 1
ATOM 1449 C CA . SER A 1 194 ? -42.786 10.987 33.010 1.00 64.75 194 SER A CA 1
ATOM 1450 C C . SER A 1 194 ? -42.823 10.825 31.487 1.00 64.75 194 SER A C 1
ATOM 1452 O O . SER A 1 194 ? -41.867 10.377 30.849 1.00 64.75 194 SER A O 1
ATOM 1454 N N . LYS A 1 195 ? -43.953 11.205 30.880 1.00 58.41 195 LYS A N 1
ATOM 1455 C CA . LYS A 1 195 ? -44.125 11.212 29.423 1.00 58.41 195 LYS A CA 1
ATOM 1456 C C . LYS A 1 195 ? -43.060 12.119 28.791 1.00 58.41 195 LYS A C 1
ATOM 1458 O O . LYS A 1 195 ? -42.994 13.297 29.129 1.00 58.41 195 LYS A O 1
ATOM 1463 N N . GLY A 1 196 ? -42.248 11.572 27.884 1.00 59.69 196 GLY A N 1
ATOM 1464 C CA . GLY A 1 196 ? -41.145 12.298 27.239 1.00 59.69 196 GLY A CA 1
ATOM 1465 C C . GLY A 1 196 ? -39.801 12.231 27.973 1.00 59.69 196 GLY A C 1
ATOM 1466 O O . GLY A 1 196 ? -38.890 12.969 27.612 1.00 59.69 196 GLY A O 1
ATOM 1467 N N . ALA A 1 197 ? -39.649 11.371 28.983 1.00 59.72 197 ALA A N 1
ATOM 1468 C CA . ALA A 1 197 ? -38.349 11.153 29.603 1.00 59.72 197 ALA A CA 1
ATOM 1469 C C . ALA A 1 197 ? -37.374 10.464 28.634 1.00 59.72 197 ALA A C 1
ATOM 1471 O O . ALA A 1 197 ? -37.691 9.440 28.022 1.00 59.72 197 ALA A O 1
ATOM 1472 N N . SER A 1 198 ? -36.169 11.019 28.545 1.00 57.25 198 SER A N 1
ATOM 1473 C CA . SER A 1 198 ? -35.032 10.400 27.870 1.00 57.25 198 SER A 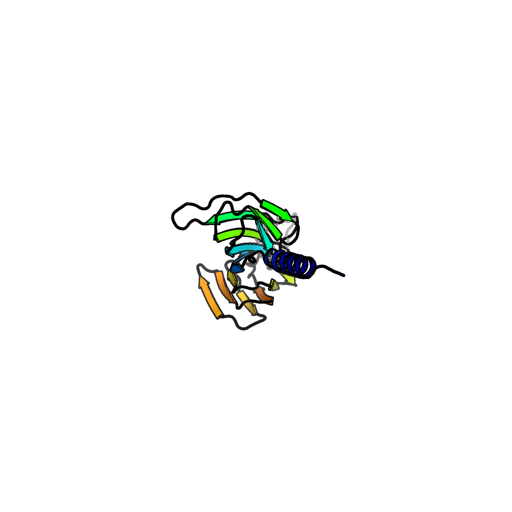CA 1
ATOM 1474 C C . SER A 1 198 ? -34.291 9.500 28.852 1.00 57.25 198 SER A C 1
ATOM 1476 O O . SER A 1 198 ? -34.083 9.874 30.008 1.00 57.25 198 SER A O 1
ATOM 1478 N N . PHE A 1 199 ? -33.843 8.33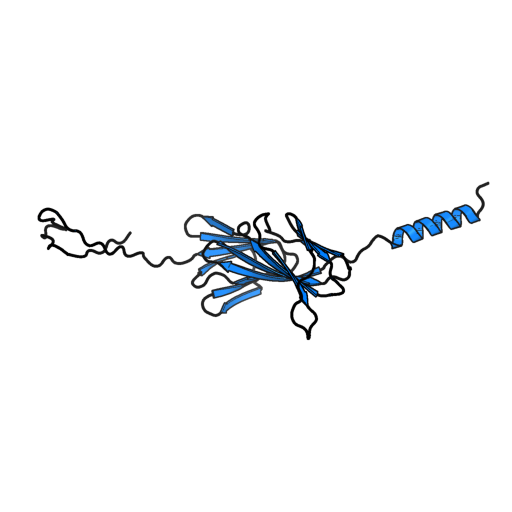9 28.396 1.00 58.53 199 PHE A N 1
ATOM 1479 C CA . PHE A 1 199 ? -32.884 7.521 29.134 1.00 58.53 199 PHE A CA 1
ATOM 1480 C C . PHE A 1 199 ? -31.690 7.207 28.246 1.00 58.53 199 PHE A C 1
ATOM 1482 O O . PHE A 1 199 ? -31.776 7.246 27.020 1.00 58.53 199 PHE A O 1
ATOM 1489 N N . ASN A 1 200 ? -30.567 6.924 28.898 1.00 48.62 200 ASN A N 1
ATOM 1490 C CA . ASN A 1 200 ? -29.335 6.554 28.232 1.00 48.62 200 ASN A CA 1
ATOM 1491 C C . ASN A 1 200 ? -29.163 5.037 28.341 1.00 48.62 200 ASN A C 1
ATOM 1493 O O . ASN A 1 200 ? -29.056 4.518 29.454 1.00 48.62 200 ASN A O 1
ATOM 1497 N N . LEU A 1 201 ? -29.186 4.332 27.210 1.00 46.00 201 LEU A N 1
ATOM 1498 C CA . LEU A 1 201 ? -28.783 2.929 27.145 1.00 46.00 201 LEU A CA 1
ATOM 1499 C C . LEU A 1 201 ? -27.330 2.882 26.688 1.00 46.00 201 LEU A C 1
ATOM 1501 O O . LEU A 1 201 ? -27.019 3.255 25.558 1.00 46.00 201 LEU A O 1
ATOM 1505 N N . THR A 1 202 ? -26.455 2.418 27.571 1.00 48.91 202 THR A N 1
ATOM 1506 C CA . THR A 1 202 ? -25.125 1.956 27.183 1.00 48.91 202 THR A CA 1
ATOM 1507 C C . THR A 1 202 ? -25.294 0.564 26.580 1.00 48.91 202 THR A C 1
ATOM 1509 O O . THR A 1 202 ? -25.790 -0.330 27.268 1.00 48.91 202 THR A O 1
ATOM 1512 N N . LEU A 1 203 ? -24.962 0.411 25.297 1.00 47.66 203 LEU A N 1
ATOM 1513 C CA . LEU A 1 203 ? -24.867 -0.889 24.625 1.00 47.66 203 LEU A CA 1
ATOM 1514 C C . LEU A 1 203 ? -23.531 -1.559 24.953 1.00 47.66 203 LEU A C 1
ATOM 1516 O O . LEU A 1 203 ? -22.516 -0.825 24.988 1.00 47.66 203 LEU A O 1
#

Foldseek 3Di:
DPPPVNVVVVVVVVVVVVVPPDQPAKDWEAWEWEAEPVQKIKIKTKIFHDDQKHKDFDWQDDPPKDKWKWADDPVDPTHTWDWDDDVGTIITRRVPGRMMMMIIMHSRQWDDDDQKIKGKTAFQAKYKYWYYAQKAWDDKDDDFPDWDADPRIIITIHGHGIMMTMIGRDDDFDWDWDQDQDPDFDDDPNHTDDRRDTDTDRD

Secondary structure (DSSP, 8-state):
---HHHHHHHHHHHHHHHTS--PPPPEEEEEEEEE-TTS-EEEEEEEE--SSEEEEE-TT--TT--EEEEEE-TTS--EE--EEEETTEEEEE-TT-SEEEEEEEESTTEEEETTEEEEEEEESS-EEEEEEET-EEEEESS--SEEEEETTEEEEEE-SEEEEEEEE-PPPP--EEEEP--SS-EEETTEEEPTT-EEEE--

Nearest PDB structures (foldseek):
  4p8q-assembly1_A  TM=5.489E-01  e=5.459E-05  Homo sapiens
  6ydx-assembly1_A  TM=5.432E-01  e=2.807E-04  Homo sapiens
  5fl1-assembly1_A  TM=3.610E-01  e=1.861E-01  Bacteroides thetaiotaomicron
  7ou8-assembly1_BBB  TM=3.627E-01  e=3.699E-01  Bacteroides thetaiotaomicron VPI-5482
  8rlu-assembly2_F  TM=4.184E-01  e=3.400E+00  Homo sapiens